Protein AF-A0A7C0UV50-F1 (afdb_monomer_lite)

Structure (mmCIF, N/CA/C/O backbone):
data_AF-A0A7C0UV50-F1
#
_entry.id   AF-A0A7C0UV50-F1
#
loop_
_atom_site.group_PDB
_atom_site.id
_atom_site.type_symbol
_atom_site.label_atom_id
_atom_site.label_alt_id
_atom_site.label_comp_id
_atom_site.label_asym_id
_atom_site.label_entity_id
_atom_site.label_seq_id
_atom_site.pdbx_PDB_ins_code
_atom_site.Cartn_x
_atom_site.Cartn_y
_atom_site.Cartn_z
_atom_site.occupancy
_atom_site.B_iso_or_equiv
_atom_site.auth_seq_id
_atom_site.auth_comp_id
_atom_site.auth_asym_id
_atom_site.auth_atom_id
_atom_site.pdbx_PDB_model_num
ATOM 1 N N . MET A 1 1 ? 16.094 19.650 -46.646 1.00 34.69 1 MET A N 1
ATOM 2 C CA . MET A 1 1 ? 15.590 20.304 -45.414 1.00 34.69 1 MET A CA 1
ATOM 3 C C . MET A 1 1 ? 14.320 19.599 -44.952 1.00 34.69 1 MET A C 1
ATOM 5 O O . MET A 1 1 ? 13.365 19.629 -45.711 1.00 34.69 1 MET A O 1
ATOM 9 N N . ARG A 1 2 ? 14.328 18.927 -43.789 1.00 29.02 2 ARG A N 1
ATOM 10 C CA . ARG A 1 2 ? 13.163 18.551 -42.938 1.00 29.02 2 ARG A CA 1
ATOM 11 C C . ARG A 1 2 ? 13.652 17.569 -41.857 1.00 29.02 2 ARG A C 1
ATOM 13 O O . ARG A 1 2 ? 13.464 16.363 -41.950 1.00 29.02 2 ARG A O 1
ATOM 20 N N . GLY A 1 3 ? 14.347 18.104 -40.853 1.00 29.88 3 GLY A N 1
ATOM 21 C CA . GLY A 1 3 ? 14.938 17.355 -39.735 1.00 29.88 3 GLY A CA 1
ATOM 22 C C . GLY A 1 3 ? 14.483 17.856 -38.361 1.00 29.88 3 GLY A C 1
ATOM 23 O O . GLY A 1 3 ? 15.292 17.883 -37.451 1.00 29.88 3 GLY A O 1
ATOM 24 N N . GLY A 1 4 ? 13.227 18.304 -38.215 1.00 28.11 4 GLY A N 1
ATOM 25 C CA . GLY A 1 4 ? 12.761 18.997 -36.996 1.00 28.11 4 GLY A CA 1
ATOM 26 C C . GLY A 1 4 ? 11.624 18.333 -36.204 1.00 28.11 4 GLY A C 1
ATOM 27 O O . GLY A 1 4 ? 11.231 18.857 -35.171 1.00 28.11 4 GLY A O 1
ATOM 28 N N . GLY A 1 5 ? 11.061 17.206 -36.661 1.00 28.05 5 GLY A N 1
ATOM 29 C CA . GLY A 1 5 ? 9.829 16.644 -36.070 1.00 28.05 5 GLY A CA 1
ATOM 30 C C . GLY A 1 5 ? 10.016 15.605 -34.953 1.00 28.05 5 GLY A C 1
ATOM 31 O O . GLY A 1 5 ? 9.128 15.439 -34.124 1.00 28.05 5 GLY A O 1
ATOM 32 N N . ARG A 1 6 ? 11.157 14.900 -34.911 1.00 37.84 6 ARG A N 1
ATOM 33 C CA . ARG A 1 6 ? 11.390 13.789 -33.961 1.00 37.84 6 ARG A CA 1
ATOM 34 C C . ARG A 1 6 ? 11.901 14.247 -32.588 1.00 37.84 6 ARG A C 1
ATOM 36 O O . ARG A 1 6 ? 11.515 13.652 -31.588 1.00 37.84 6 ARG A O 1
ATOM 43 N N . ASP A 1 7 ? 12.639 15.355 -32.524 1.00 36.25 7 ASP A N 1
ATOM 44 C CA . ASP A 1 7 ? 13.071 15.965 -31.252 1.00 36.25 7 ASP A CA 1
ATOM 45 C C . ASP A 1 7 ? 11.909 16.576 -30.454 1.00 36.25 7 ASP A C 1
ATOM 47 O O . ASP A 1 7 ? 11.942 16.610 -29.224 1.00 36.25 7 ASP A O 1
ATOM 51 N N . ALA A 1 8 ? 10.840 17.007 -31.130 1.00 32.69 8 ALA A N 1
ATOM 52 C CA . ALA A 1 8 ? 9.656 17.565 -30.478 1.00 32.69 8 ALA A CA 1
ATOM 53 C C . ALA A 1 8 ? 8.815 16.502 -29.743 1.00 32.69 8 ALA A C 1
ATOM 55 O O . ALA A 1 8 ? 8.153 16.826 -28.760 1.00 32.69 8 ALA A O 1
ATOM 56 N N . LEU A 1 9 ? 8.846 15.237 -30.182 1.00 35.09 9 LEU A N 1
ATOM 57 C CA . LEU A 1 9 ? 8.123 14.140 -29.526 1.00 35.09 9 LEU A CA 1
ATOM 58 C C . LEU A 1 9 ? 8.870 13.643 -28.277 1.00 35.09 9 LEU A C 1
ATOM 60 O O . LEU A 1 9 ? 8.241 13.417 -27.248 1.00 35.09 9 LEU A O 1
ATOM 64 N N . VAL A 1 10 ? 10.206 13.571 -28.352 1.00 37.94 10 VAL A N 1
ATOM 65 C CA . VAL A 1 10 ? 11.098 13.250 -27.221 1.00 37.94 10 VAL A CA 1
ATOM 66 C C . VAL A 1 10 ? 11.036 14.337 -26.143 1.00 37.94 10 VAL A C 1
ATOM 68 O O . VAL A 1 10 ? 11.010 14.021 -24.957 1.00 37.94 10 VAL A O 1
ATOM 71 N N . ARG A 1 11 ? 10.934 15.619 -26.531 1.00 32.06 11 ARG A N 1
ATOM 72 C CA . ARG A 1 11 ? 10.688 16.720 -25.585 1.00 32.06 11 ARG A CA 1
ATOM 73 C C . ARG A 1 11 ? 9.300 16.661 -24.951 1.00 32.06 11 ARG A C 1
ATOM 75 O O . ARG A 1 11 ? 9.213 16.855 -23.752 1.00 32.06 11 ARG A O 1
ATOM 82 N N . ARG A 1 12 ? 8.236 16.321 -25.689 1.00 34.28 12 ARG A N 1
ATOM 83 C CA . ARG A 1 12 ? 6.859 16.279 -25.147 1.00 34.28 12 ARG A CA 1
ATOM 84 C C . ARG A 1 12 ? 6.603 15.140 -24.160 1.00 34.28 12 ARG A C 1
ATOM 86 O O . ARG A 1 12 ? 5.811 15.315 -23.238 1.00 34.28 12 ARG A O 1
ATOM 93 N N . THR A 1 13 ? 7.239 13.982 -24.334 1.00 38.28 13 THR A N 1
ATOM 94 C CA . THR A 1 13 ? 7.143 12.874 -23.368 1.00 38.28 13 THR A CA 1
ATOM 95 C C . THR A 1 13 ? 7.995 13.127 -22.129 1.00 38.28 13 THR A C 1
ATOM 97 O O . THR A 1 13 ? 7.570 12.753 -21.040 1.00 38.28 13 THR A O 1
ATOM 100 N N . TRP A 1 14 ? 9.129 13.827 -22.254 1.00 36.88 14 TRP A N 1
ATOM 101 C CA . TRP A 1 14 ? 9.890 14.326 -21.105 1.00 36.88 14 TRP A CA 1
ATOM 102 C C . TRP A 1 14 ? 9.177 15.493 -20.409 1.00 36.88 14 TRP A C 1
ATOM 104 O O . TRP A 1 14 ? 8.964 15.410 -19.223 1.00 36.88 14 TRP A O 1
ATOM 114 N N . GLU A 1 15 ? 8.670 16.519 -21.084 1.00 35.69 15 GLU A N 1
ATOM 115 C CA . GLU A 1 15 ? 7.958 17.646 -20.446 1.00 35.69 15 GLU A CA 1
ATOM 116 C C . GLU A 1 15 ? 6.643 17.226 -19.756 1.00 35.69 15 GLU A C 1
ATOM 118 O O . GLU A 1 15 ? 6.221 17.878 -18.806 1.00 35.69 15 GLU A O 1
ATOM 123 N N . ARG A 1 16 ? 6.019 16.107 -20.167 1.00 39.59 16 ARG A N 1
ATOM 124 C CA . ARG A 1 16 ? 4.874 15.498 -19.457 1.00 39.59 16 ARG A CA 1
ATOM 125 C C . ARG A 1 16 ? 5.250 14.470 -18.378 1.00 39.59 16 ARG A C 1
ATOM 127 O O . ARG A 1 16 ? 4.421 14.206 -17.517 1.00 39.59 16 ARG A O 1
ATOM 134 N N . ARG A 1 17 ? 6.450 13.869 -18.409 1.00 41.25 17 ARG A N 1
ATOM 135 C CA . ARG A 1 17 ? 6.915 12.854 -17.422 1.00 41.25 17 ARG A CA 1
ATOM 136 C C . ARG A 1 17 ? 8.089 13.314 -16.543 1.00 41.25 17 ARG A C 1
ATOM 138 O O . ARG A 1 17 ? 8.521 12.592 -15.654 1.00 41.25 17 ARG A O 1
ATOM 145 N N . ALA A 1 18 ? 8.616 14.493 -16.814 1.00 35.75 18 ALA A N 1
ATOM 146 C CA . ALA A 1 18 ? 9.778 15.135 -16.234 1.00 35.75 18 ALA A CA 1
ATOM 147 C C . ALA A 1 18 ? 9.621 16.656 -16.422 1.00 35.75 18 ALA A C 1
ATOM 149 O O . ALA A 1 18 ? 10.265 17.292 -17.259 1.00 35.75 18 ALA A O 1
ATOM 150 N N . ALA A 1 19 ? 8.753 17.250 -15.601 1.00 25.91 19 ALA A N 1
ATOM 151 C CA . ALA A 1 19 ? 8.949 18.637 -15.198 1.00 25.91 19 ALA A CA 1
ATOM 152 C C . ALA A 1 19 ? 10.396 18.796 -14.653 1.00 25.91 19 ALA A C 1
ATOM 154 O O . ALA A 1 19 ? 10.973 17.838 -14.127 1.00 25.91 19 ALA A O 1
ATOM 155 N N . PRO A 1 20 ? 11.041 19.952 -14.863 1.00 32.22 20 PRO A N 1
ATOM 156 C CA . PRO A 1 20 ? 12.487 20.048 -15.028 1.00 32.22 20 PRO A CA 1
ATOM 157 C C . PRO A 1 20 ? 13.289 19.711 -13.762 1.00 32.22 20 PRO A C 1
ATOM 159 O O . PRO A 1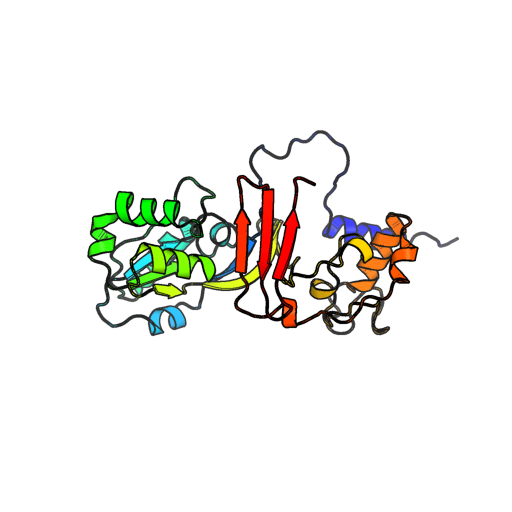 20 ? 13.218 20.410 -12.761 1.00 32.22 20 PRO A O 1
ATOM 162 N N . LEU A 1 21 ? 14.214 18.751 -13.883 1.00 33.94 21 LEU A N 1
ATOM 163 C CA . LEU A 1 21 ? 15.503 18.775 -13.173 1.00 33.94 21 LEU A CA 1
ATOM 164 C C . LEU A 1 21 ? 16.481 19.734 -13.892 1.00 33.94 21 LEU A C 1
ATOM 166 O O . LEU A 1 21 ? 17.625 19.377 -14.172 1.00 33.94 21 LEU A O 1
ATOM 170 N N . ARG A 1 22 ? 16.029 20.943 -14.261 1.00 26.75 22 ARG A N 1
ATOM 171 C CA . ARG A 1 22 ? 16.904 22.015 -14.758 1.00 26.75 22 ARG A CA 1
ATOM 172 C C . ARG A 1 22 ? 17.080 23.046 -13.659 1.00 26.75 22 ARG A C 1
ATOM 174 O O . ARG A 1 22 ? 16.136 23.718 -13.278 1.00 26.75 22 ARG A O 1
ATOM 181 N N . THR A 1 23 ? 18.311 23.090 -13.169 1.00 30.64 23 THR A N 1
ATOM 182 C CA . THR A 1 23 ? 19.080 24.273 -12.765 1.00 30.64 23 THR A CA 1
ATOM 183 C C . THR A 1 23 ? 18.364 25.620 -12.916 1.00 30.64 23 THR A C 1
ATOM 185 O O . THR A 1 23 ? 18.644 26.378 -13.836 1.00 30.64 23 THR A O 1
ATOM 188 N N . GLU A 1 24 ? 17.492 25.927 -11.971 1.00 26.09 24 GLU A N 1
ATOM 189 C CA . GLU A 1 24 ? 17.227 27.267 -11.467 1.00 26.09 24 GLU A CA 1
ATOM 190 C C . GLU A 1 24 ? 16.908 27.067 -9.990 1.00 26.09 24 GLU A C 1
ATOM 192 O O . GLU A 1 24 ? 16.185 26.151 -9.599 1.00 26.09 24 GLU A O 1
ATOM 197 N N . THR A 1 25 ? 17.557 27.852 -9.146 1.00 31.47 25 THR A N 1
ATOM 198 C CA . THR A 1 25 ? 17.415 27.850 -7.694 1.00 31.47 25 THR A CA 1
ATOM 199 C C . THR A 1 25 ? 16.000 28.267 -7.289 1.00 31.47 25 THR A C 1
ATOM 201 O O . THR A 1 25 ? 15.783 29.378 -6.822 1.00 31.47 25 THR A O 1
ATOM 204 N N . ALA A 1 26 ? 15.032 27.369 -7.436 1.00 29.67 26 ALA A N 1
ATOM 205 C CA . ALA A 1 26 ? 13.758 27.414 -6.743 1.00 29.67 26 ALA A CA 1
ATOM 206 C C . ALA A 1 26 ? 13.763 26.242 -5.762 1.00 29.67 26 ALA A C 1
ATOM 208 O O . ALA A 1 26 ? 13.606 25.082 -6.142 1.00 29.67 26 ALA A O 1
ATOM 209 N N . ARG A 1 27 ? 14.031 26.539 -4.485 1.00 25.03 27 ARG A N 1
ATOM 210 C CA . ARG A 1 27 ? 13.825 25.578 -3.400 1.00 25.03 27 ARG A CA 1
ATOM 211 C C . ARG A 1 27 ? 12.387 25.073 -3.518 1.00 25.03 27 ARG A C 1
ATOM 213 O O . ARG A 1 27 ? 11.463 25.864 -3.349 1.00 25.03 27 ARG A O 1
ATOM 220 N N . ALA A 1 28 ? 12.204 23.776 -3.772 1.00 29.97 28 ALA A N 1
ATOM 221 C CA . ALA A 1 28 ? 10.962 23.118 -3.387 1.00 29.97 28 ALA A CA 1
ATOM 222 C C . ALA A 1 28 ? 10.679 23.512 -1.924 1.00 29.97 28 ALA A C 1
ATOM 224 O O . ALA A 1 28 ? 11.639 23.541 -1.136 1.00 29.97 28 ALA A O 1
ATOM 225 N N . PRO A 1 29 ? 9.437 23.877 -1.554 1.00 29.39 29 PRO A N 1
ATOM 226 C CA . PRO A 1 29 ? 9.125 24.189 -0.168 1.00 29.39 29 PRO A CA 1
ATOM 227 C C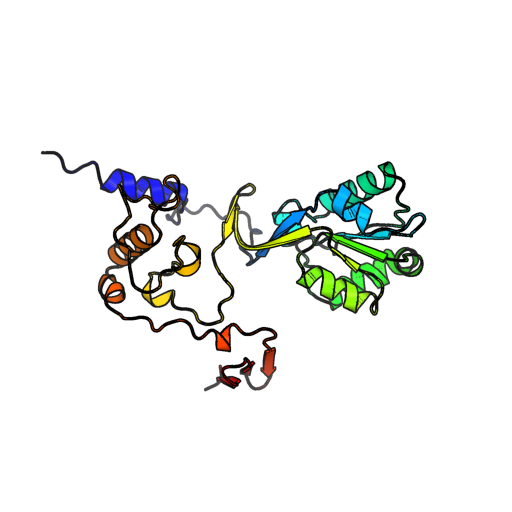 . PRO A 1 29 ? 9.639 23.034 0.693 1.00 29.39 29 PRO A C 1
ATOM 229 O O . PRO A 1 29 ? 9.394 21.862 0.403 1.00 29.39 29 PRO A O 1
ATOM 232 N N . GLN A 1 30 ? 10.467 23.365 1.683 1.00 29.78 30 GLN A N 1
ATOM 233 C CA . GLN A 1 30 ? 11.092 22.392 2.572 1.00 29.78 30 GLN A CA 1
ATOM 234 C C . GLN A 1 30 ? 9.993 21.564 3.255 1.00 29.78 30 GLN A C 1
ATOM 236 O O . GLN A 1 30 ? 9.395 22.014 4.224 1.00 29.78 30 GLN A O 1
ATOM 241 N N . GLY A 1 31 ? 9.696 20.371 2.724 1.00 34.66 31 GLY A N 1
ATOM 242 C CA . GLY A 1 31 ? 8.637 19.513 3.260 1.00 34.66 31 GLY A CA 1
ATOM 243 C C . GLY A 1 31 ? 8.235 18.304 2.409 1.00 34.66 31 GLY A C 1
ATOM 244 O O . GLY A 1 31 ? 7.883 17.268 2.974 1.00 34.66 31 GLY A O 1
ATOM 245 N N . GLU A 1 32 ? 8.328 18.358 1.077 1.00 39.50 32 GLU A N 1
ATOM 246 C CA . GLU A 1 32 ? 7.827 17.266 0.225 1.00 39.50 32 GLU A CA 1
ATOM 247 C C . GLU A 1 32 ? 8.808 16.094 0.101 1.00 39.50 32 GLU A C 1
ATOM 249 O O . GLU A 1 32 ? 9.599 15.954 -0.833 1.00 39.50 32 GLU A O 1
ATOM 254 N N . ARG A 1 33 ? 8.742 15.186 1.078 1.00 41.47 33 ARG A N 1
ATOM 255 C CA . ARG A 1 33 ? 9.368 13.867 0.966 1.00 41.47 33 ARG A CA 1
ATOM 256 C C . ARG A 1 33 ? 8.594 13.018 -0.045 1.00 41.47 33 ARG A C 1
ATOM 258 O O . ARG A 1 33 ? 7.542 12.456 0.277 1.00 41.47 33 ARG A O 1
ATOM 265 N N . ARG A 1 34 ? 9.172 12.873 -1.243 1.00 44.25 34 ARG A N 1
ATOM 266 C CA . ARG A 1 34 ? 8.876 11.800 -2.208 1.00 44.25 34 ARG A CA 1
ATOM 267 C C . ARG A 1 34 ? 9.074 10.456 -1.500 1.00 44.25 34 ARG A C 1
ATOM 269 O O . ARG A 1 34 ? 10.195 10.002 -1.290 1.00 44.25 34 ARG A O 1
ATOM 276 N N . CYS A 1 35 ? 7.984 9.879 -1.005 1.00 43.75 35 CYS A N 1
ATOM 277 C CA . CYS A 1 35 ? 7.995 8.663 -0.198 1.00 43.75 35 CYS A CA 1
ATOM 278 C C . CYS A 1 35 ? 7.360 7.541 -1.013 1.00 43.75 35 CYS A C 1
ATOM 280 O O . CYS A 1 35 ? 6.299 7.740 -1.604 1.00 43.75 35 CYS A O 1
ATOM 282 N N . ARG A 1 36 ? 8.007 6.371 -1.037 1.00 56.50 36 ARG A N 1
ATOM 283 C CA . ARG A 1 36 ? 7.440 5.159 -1.638 1.00 56.50 36 ARG A CA 1
ATOM 284 C C . ARG A 1 36 ? 6.111 4.869 -0.948 1.00 56.50 36 ARG A C 1
ATOM 286 O O . ARG A 1 36 ? 6.080 4.756 0.276 1.00 56.50 36 ARG A O 1
ATOM 293 N N . MET A 1 37 ? 5.038 4.767 -1.721 1.00 79.94 37 MET A N 1
ATOM 294 C CA . MET A 1 37 ? 3.689 4.639 -1.181 1.00 79.94 37 MET A CA 1
ATOM 295 C C . MET A 1 37 ? 2.959 3.434 -1.764 1.00 79.94 37 MET A C 1
ATOM 297 O O . MET A 1 37 ? 3.156 3.064 -2.921 1.00 79.94 37 MET A O 1
ATOM 301 N N . HIS A 1 38 ? 2.089 2.839 -0.955 1.00 89.31 38 HIS A N 1
ATOM 302 C CA . HIS A 1 38 ? 1.034 1.971 -1.455 1.00 89.31 38 HIS A CA 1
ATOM 303 C C . HIS A 1 38 ? -0.146 2.861 -1.839 1.00 89.31 38 HIS A C 1
ATOM 305 O O . HIS A 1 38 ? -0.705 3.532 -0.971 1.00 89.31 38 HIS A O 1
ATOM 311 N N . ALA A 1 39 ? -0.480 2.895 -3.127 1.00 92.62 39 ALA A N 1
ATOM 312 C CA . ALA A 1 39 ? -1.659 3.582 -3.621 1.00 92.62 39 ALA A CA 1
ATOM 313 C C . ALA A 1 39 ? -2.913 2.838 -3.157 1.00 92.62 39 ALA A C 1
ATOM 315 O O . ALA A 1 39 ? -2.977 1.608 -3.249 1.00 92.62 39 ALA A O 1
ATOM 316 N N . THR A 1 40 ? -3.895 3.577 -2.656 1.00 95.25 40 THR A N 1
ATOM 317 C CA . THR A 1 40 ? -5.135 3.024 -2.117 1.00 95.25 40 THR A CA 1
ATOM 318 C C . THR A 1 40 ? -6.348 3.761 -2.656 1.00 95.25 40 THR A C 1
ATOM 320 O O . THR A 1 40 ? -6.296 4.963 -2.896 1.00 95.25 40 THR A O 1
ATOM 323 N N . ILE A 1 41 ? -7.453 3.041 -2.809 1.00 96.44 41 ILE A N 1
ATOM 324 C CA . ILE A 1 41 ? -8.767 3.604 -3.132 1.00 96.44 41 ILE A CA 1
ATOM 325 C C . ILE A 1 41 ? -9.768 3.135 -2.082 1.00 96.44 41 ILE A C 1
ATOM 327 O O . ILE A 1 41 ? -9.655 2.009 -1.597 1.00 96.44 41 ILE A O 1
ATOM 331 N N . GLN A 1 42 ? -10.719 3.988 -1.700 1.00 97.31 42 GLN A N 1
ATOM 332 C CA . GLN A 1 42 ? -11.780 3.563 -0.788 1.00 97.31 42 GLN A CA 1
ATOM 333 C C . GLN A 1 42 ? -12.647 2.496 -1.445 1.00 97.31 42 GLN A C 1
ATOM 335 O O . GLN A 1 42 ? -13.005 2.613 -2.619 1.00 97.31 42 GLN A O 1
ATOM 340 N N . LYS A 1 43 ? -13.021 1.492 -0.655 1.00 98.06 43 LYS A N 1
ATOM 341 C CA . LYS A 1 43 ? -14.034 0.525 -1.059 1.00 98.06 43 LYS A CA 1
ATOM 342 C C . LYS A 1 43 ? -15.392 1.213 -1.229 1.00 98.06 43 LYS A C 1
ATOM 344 O O . LYS A 1 43 ? -15.664 2.205 -0.537 1.00 98.06 43 LYS A O 1
ATOM 349 N N . PRO A 1 44 ? -16.263 0.698 -2.113 1.00 97.69 44 PRO A N 1
ATOM 350 C CA . PRO A 1 44 ? -17.662 1.101 -2.146 1.00 97.69 44 PRO A CA 1
ATOM 351 C C . PRO A 1 44 ? -18.284 0.996 -0.752 1.00 97.69 44 PRO A C 1
ATOM 353 O O . PRO A 1 44 ? -17.999 0.062 0.001 1.00 97.69 44 PRO A O 1
ATOM 356 N N . ILE A 1 45 ? -19.138 1.955 -0.391 1.00 96.31 45 ILE A N 1
ATOM 357 C CA . ILE A 1 45 ? -19.708 1.990 0.962 1.00 96.31 45 ILE A CA 1
ATOM 358 C C . ILE A 1 45 ? -20.601 0.777 1.214 1.00 96.31 45 ILE A C 1
ATOM 360 O O . ILE A 1 45 ? -20.639 0.264 2.322 1.00 96.31 45 ILE A O 1
ATOM 364 N N . GLU A 1 46 ? -21.268 0.277 0.180 1.00 97.38 46 GLU A N 1
ATOM 365 C CA . GLU A 1 46 ? -22.097 -0.923 0.216 1.00 97.38 46 GLU A CA 1
ATOM 366 C C . GLU A 1 46 ? -21.270 -2.168 0.564 1.00 97.38 46 GLU A C 1
ATOM 368 O O . GLU A 1 46 ? -21.721 -3.008 1.340 1.00 97.38 46 GLU A O 1
ATOM 373 N N . GLU A 1 47 ? -20.039 -2.258 0.050 1.00 97.88 47 GLU A N 1
ATOM 374 C CA . GLU A 1 47 ? -19.113 -3.339 0.393 1.00 97.88 47 GLU A CA 1
ATOM 375 C C . GLU A 1 47 ? -18.676 -3.230 1.858 1.00 97.88 47 GLU A C 1
ATOM 377 O O . GLU A 1 47 ? -18.738 -4.217 2.587 1.00 97.88 47 GLU A O 1
ATOM 382 N N . ILE A 1 48 ? -18.329 -2.024 2.325 1.00 97.50 48 ILE A N 1
ATOM 383 C CA . ILE A 1 48 ? -17.970 -1.782 3.732 1.00 97.50 48 ILE A CA 1
ATOM 384 C C . ILE A 1 48 ? -19.128 -2.159 4.666 1.00 97.50 48 ILE A C 1
ATOM 386 O O . ILE A 1 48 ? -18.917 -2.847 5.662 1.00 97.50 48 ILE A O 1
ATOM 390 N N . LEU A 1 49 ? -20.354 -1.747 4.336 1.00 97.12 49 LEU A N 1
ATOM 391 C CA . LEU A 1 49 ? -21.551 -2.049 5.124 1.00 97.12 49 LEU A CA 1
ATOM 392 C C . LEU A 1 49 ? -21.830 -3.554 5.200 1.00 97.12 49 LEU A C 1
ATOM 394 O O . LEU A 1 49 ? -22.343 -4.013 6.214 1.00 97.12 49 LEU A O 1
ATOM 398 N N . SER A 1 50 ? -21.463 -4.328 4.174 1.00 97.25 50 SER A N 1
ATOM 399 C CA . SER A 1 50 ? -21.647 -5.785 4.177 1.00 97.25 50 SER A CA 1
ATOM 400 C C . SER A 1 50 ? -20.800 -6.513 5.228 1.00 97.25 50 SER A C 1
ATOM 402 O O . SER A 1 50 ? -21.120 -7.642 5.596 1.00 97.25 50 SER A O 1
ATOM 404 N N . TYR A 1 51 ? -19.733 -5.878 5.725 1.00 95.94 51 TYR A N 1
ATOM 405 C CA . TYR A 1 51 ? -18.871 -6.452 6.756 1.00 95.94 51 TYR A CA 1
ATOM 406 C C . TYR A 1 51 ? -19.411 -6.254 8.174 1.00 95.94 51 TYR A C 1
ATOM 408 O O . TYR A 1 51 ? -19.031 -7.002 9.073 1.00 95.94 51 TYR A O 1
ATOM 416 N N . LEU A 1 52 ? -20.255 -5.237 8.361 1.00 96.38 52 LEU A N 1
ATOM 417 C CA . LEU A 1 52 ? -20.677 -4.745 9.666 1.00 96.38 52 LEU A CA 1
ATOM 418 C C . LEU A 1 52 ? -22.004 -5.378 10.072 1.00 96.38 52 LEU A C 1
ATOM 420 O O . LEU A 1 52 ? -22.974 -5.400 9.311 1.00 96.38 52 LEU A O 1
ATOM 424 N N . LYS A 1 53 ? -22.068 -5.874 11.302 1.00 93.94 53 LYS A N 1
ATOM 425 C CA . LYS A 1 53 ? -23.283 -6.443 11.876 1.00 93.94 53 LYS A CA 1
ATOM 426 C C . LYS A 1 53 ? -24.197 -5.330 12.400 1.00 93.94 53 LYS A C 1
ATOM 428 O O . LYS A 1 53 ? -23.723 -4.296 12.876 1.00 93.94 53 LYS A O 1
ATOM 433 N N . PRO A 1 54 ? -25.525 -5.533 12.378 1.00 92.12 54 PRO A N 1
ATOM 434 C CA . PRO A 1 54 ? -26.452 -4.599 13.004 1.00 92.12 54 PRO A CA 1
ATOM 435 C C . PRO A 1 54 ? -26.116 -4.372 14.487 1.00 92.12 54 PRO A C 1
ATOM 437 O O . PRO A 1 54 ? -25.979 -5.330 15.243 1.00 92.12 54 PRO A O 1
ATOM 440 N N . GLY A 1 55 ? -26.006 -3.105 14.896 1.00 90.56 55 GLY A N 1
ATOM 441 C CA . GLY A 1 55 ? -25.716 -2.708 16.281 1.00 90.56 55 GLY A CA 1
ATOM 442 C C . GLY A 1 55 ? -24.239 -2.749 16.690 1.00 90.56 55 GLY A C 1
ATOM 443 O O . GLY A 1 55 ? -23.925 -2.322 17.798 1.00 90.56 55 GLY A O 1
ATOM 444 N N . GLU A 1 56 ? -23.346 -3.205 15.808 1.0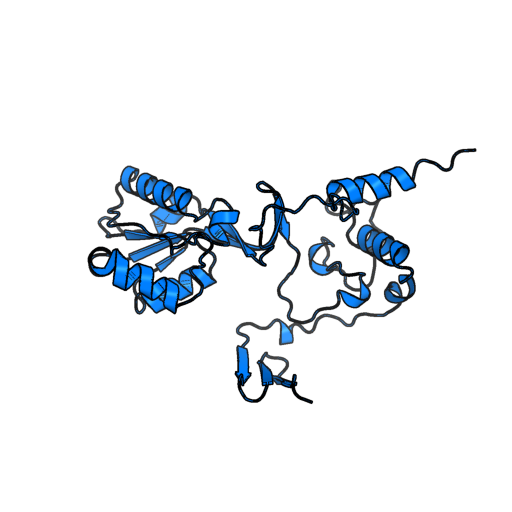0 95.62 56 GLU A N 1
ATOM 445 C CA . GLU A 1 56 ? -21.905 -3.284 16.060 1.00 95.62 56 GLU A CA 1
ATOM 446 C C . GLU A 1 56 ? -21.284 -1.898 16.274 1.00 95.62 56 GLU A C 1
ATOM 448 O O . GLU A 1 56 ? -21.507 -0.974 15.483 1.00 95.62 56 GLU A O 1
ATOM 453 N N . LYS A 1 57 ? -20.498 -1.755 17.347 1.00 98.00 57 LYS A N 1
ATOM 454 C CA . LYS A 1 57 ? -19.726 -0.550 17.660 1.00 98.00 57 LYS A CA 1
ATOM 455 C C . LYS A 1 57 ? -18.443 -0.521 16.838 1.00 98.00 57 LYS A C 1
ATOM 457 O O . LYS A 1 57 ? -17.499 -1.258 17.117 1.00 98.00 57 LYS A O 1
ATOM 462 N N . VAL A 1 58 ? -18.390 0.368 15.854 1.00 98.31 58 VAL A N 1
ATOM 463 C CA . VAL A 1 58 ? -17.271 0.471 14.911 1.00 98.31 58 VAL A CA 1
ATOM 464 C C . VAL A 1 58 ? -16.406 1.681 15.237 1.00 98.31 58 VAL A C 1
ATOM 466 O O . VAL A 1 58 ? -16.908 2.796 15.378 1.00 98.31 58 VAL A O 1
ATOM 469 N N . PHE A 1 59 ? -15.092 1.492 15.292 1.00 98.50 59 PHE A N 1
ATOM 470 C CA . PHE A 1 59 ? -14.126 2.586 15.366 1.00 98.50 59 PHE A CA 1
ATOM 471 C C . PHE A 1 59 ? -13.393 2.738 14.027 1.00 98.50 59 PHE A C 1
ATOM 473 O O . PHE A 1 59 ? -12.925 1.758 13.451 1.00 98.50 59 PHE A O 1
ATOM 480 N N . VAL A 1 60 ? -13.282 3.958 13.498 1.00 98.50 60 VAL A N 1
ATOM 481 C CA . VAL A 1 60 ? -12.665 4.192 12.178 1.00 98.50 60 VAL A CA 1
ATOM 482 C C . VAL A 1 60 ? -11.215 4.656 12.330 1.00 98.50 60 VAL A C 1
ATOM 484 O O . VAL A 1 60 ? -10.939 5.662 12.972 1.00 98.50 60 VAL A O 1
ATOM 487 N N . VAL A 1 61 ? -10.273 3.958 11.702 1.00 98.38 61 VAL A N 1
ATOM 488 C CA . VAL A 1 61 ? -8.838 4.270 11.780 1.00 98.38 61 VAL A CA 1
ATOM 489 C C . VAL A 1 61 ? -8.306 4.617 10.391 1.00 98.38 61 VAL A C 1
ATOM 491 O O . VAL A 1 61 ? -8.393 3.803 9.474 1.00 98.38 61 VAL A O 1
ATOM 494 N N . GLY A 1 62 ? -7.723 5.801 10.218 1.00 97.56 62 GLY A N 1
ATOM 495 C CA . GLY A 1 62 ? -7.095 6.225 8.960 1.00 97.56 62 GLY A CA 1
ATOM 496 C C . GLY A 1 62 ? -5.568 6.266 9.004 1.00 97.56 62 GLY A C 1
ATOM 497 O O . GLY A 1 62 ? -4.952 6.218 10.066 1.00 97.56 62 GLY A O 1
ATOM 498 N N . CYS A 1 63 ? -4.937 6.356 7.832 1.00 96.00 63 CYS A N 1
ATOM 499 C CA . CYS A 1 63 ? -3.487 6.446 7.660 1.00 96.00 63 CYS A CA 1
ATOM 500 C C . CYS A 1 63 ? -3.068 7.797 7.076 1.00 96.00 63 CYS A C 1
ATOM 502 O O . CYS A 1 63 ? -3.217 8.048 5.875 1.00 96.00 63 CYS A O 1
ATOM 504 N N . ASP A 1 64 ? -2.414 8.612 7.902 1.00 93.75 64 ASP A N 1
ATOM 505 C CA . ASP A 1 64 ? -2.032 9.982 7.558 1.00 93.75 64 ASP A CA 1
ATOM 506 C C . ASP A 1 64 ? -0.723 10.103 6.749 1.00 93.75 64 ASP A C 1
ATOM 508 O O . ASP A 1 64 ? -0.048 11.125 6.767 1.00 93.75 64 ASP A O 1
ATOM 512 N N . ASN A 1 65 ? -0.340 9.057 6.009 1.00 91.94 65 ASN A N 1
ATOM 513 C CA . ASN A 1 65 ? 0.787 9.103 5.069 1.00 91.94 65 ASN A CA 1
ATOM 514 C C . ASN A 1 65 ? 0.362 8.660 3.663 1.00 91.94 65 ASN A C 1
ATOM 516 O O . ASN A 1 65 ? -0.084 9.472 2.858 1.00 91.94 65 ASN A O 1
ATOM 520 N N . CYS A 1 66 ? 0.479 7.368 3.345 1.00 91.06 66 CYS A N 1
ATOM 521 C CA . CYS A 1 66 ? 0.215 6.874 1.991 1.00 91.06 66 CYS A CA 1
ATOM 522 C C . CYS A 1 66 ? -1.263 7.015 1.598 1.00 91.06 66 CYS A C 1
ATOM 524 O O . CYS A 1 66 ? -1.554 7.448 0.486 1.00 91.06 66 CYS A O 1
ATOM 526 N N . ALA A 1 67 ? -2.190 6.687 2.507 1.00 93.38 67 ALA A N 1
ATOM 527 C CA . ALA A 1 67 ? -3.622 6.744 2.212 1.00 93.38 67 ALA A CA 1
ATOM 528 C C . ALA A 1 67 ? -4.147 8.186 2.144 1.00 93.38 67 ALA A C 1
ATOM 530 O O . ALA A 1 67 ? -5.012 8.468 1.310 1.00 93.38 67 ALA A O 1
ATOM 531 N N . ALA A 1 68 ? -3.593 9.096 2.956 1.00 93.44 68 ALA A N 1
ATOM 532 C CA . ALA A 1 68 ? -3.838 10.537 2.872 1.00 93.44 68 ALA A CA 1
ATOM 533 C C . ALA A 1 68 ? -3.436 11.114 1.509 1.00 93.44 68 ALA A C 1
ATOM 535 O O . ALA A 1 68 ? -4.234 11.795 0.876 1.00 93.44 68 ALA A O 1
ATOM 536 N N . LYS A 1 69 ? -2.253 10.753 0.993 1.00 91.12 69 LYS A N 1
ATOM 537 C CA . LYS A 1 69 ? -1.800 11.169 -0.350 1.00 91.12 69 LYS A CA 1
ATOM 538 C C . LYS A 1 69 ? -2.674 10.640 -1.488 1.00 91.12 69 LYS A C 1
ATOM 540 O O . LYS A 1 69 ? -2.675 11.213 -2.567 1.00 91.12 69 LYS A O 1
ATOM 545 N N . CYS A 1 70 ? -3.394 9.542 -1.262 1.00 91.56 70 CYS A N 1
ATOM 546 C CA . CYS A 1 70 ? -4.369 9.021 -2.222 1.00 91.56 70 CYS A CA 1
ATOM 547 C C . CYS A 1 70 ? -5.762 9.635 -2.065 1.00 91.56 70 CYS A C 1
ATOM 549 O O . CYS A 1 70 ? -6.672 9.209 -2.770 1.00 91.56 70 CYS A O 1
ATOM 551 N N . HIS A 1 71 ? -5.973 10.529 -1.092 1.00 93.69 71 HIS A N 1
ATOM 552 C CA . HIS A 1 71 ? -7.306 10.978 -0.687 1.00 93.69 71 HIS A CA 1
ATOM 553 C C . HIS A 1 71 ? -8.255 9.809 -0.382 1.00 93.69 71 HIS A C 1
ATOM 555 O O . HIS A 1 71 ? -9.433 9.825 -0.732 1.00 93.69 71 HIS A O 1
ATOM 561 N N . SER A 1 72 ? -7.736 8.777 0.293 1.00 95.25 72 SER A N 1
ATOM 562 C CA . SER A 1 72 ? -8.511 7.574 0.642 1.00 95.25 72 SER A CA 1
ATOM 563 C C . SER A 1 72 ? -8.578 7.267 2.141 1.00 95.25 72 SER A C 1
ATOM 565 O O . SER A 1 72 ? -9.452 6.512 2.557 1.00 95.25 72 SER A O 1
ATOM 567 N N . GLY A 1 73 ? -7.709 7.858 2.966 1.00 94.88 73 GLY A N 1
ATOM 568 C CA . GLY A 1 73 ? -7.666 7.548 4.398 1.00 94.88 73 GLY A CA 1
ATOM 569 C C . GLY A 1 73 ? -6.898 8.537 5.268 1.00 94.88 73 GLY A C 1
ATOM 570 O O . GLY A 1 73 ? -6.480 8.159 6.356 1.00 94.88 73 GLY A O 1
ATOM 571 N N . GLY A 1 74 ? -6.671 9.770 4.805 1.00 95.44 74 GLY A N 1
ATOM 572 C CA . GLY A 1 74 ? -6.142 10.829 5.665 1.00 95.44 74 GLY A CA 1
ATOM 573 C C . GLY A 1 74 ? -7.199 11.332 6.643 1.00 95.44 74 GLY A C 1
ATOM 574 O O . GLY A 1 74 ? -8.338 10.849 6.648 1.00 95.44 74 GLY A O 1
ATOM 575 N N . LYS A 1 75 ? -6.843 12.323 7.469 1.00 96.12 75 LYS A N 1
ATOM 576 C CA . LYS A 1 75 ? -7.787 12.949 8.413 1.00 96.12 75 LYS A CA 1
ATOM 577 C C . LYS A 1 75 ? -9.150 13.296 7.783 1.00 96.12 75 LYS A C 1
ATOM 579 O O . LYS A 1 75 ? -10.157 12.795 8.288 1.00 96.12 75 LYS A O 1
ATOM 584 N N . PRO A 1 76 ? -9.220 14.071 6.681 1.00 96.62 76 PRO A N 1
ATOM 585 C CA . PRO A 1 76 ? -10.510 14.497 6.147 1.00 96.62 76 PRO A CA 1
ATOM 586 C C . PRO A 1 76 ? -11.305 13.334 5.530 1.00 96.62 76 PRO A C 1
ATOM 588 O O . PRO A 1 76 ? -12.532 13.337 5.560 1.00 96.62 76 PRO A O 1
ATOM 591 N N . GLU A 1 77 ? -10.646 12.305 4.994 1.00 97.50 77 GLU A N 1
ATOM 592 C CA . GLU A 1 77 ? -11.328 11.110 4.483 1.00 97.50 77 GLU A CA 1
ATOM 593 C C . GLU A 1 77 ? -11.894 10.228 5.593 1.00 97.50 77 GLU A C 1
ATOM 595 O O . GLU A 1 77 ? -12.959 9.635 5.421 1.00 97.50 77 GLU A O 1
ATOM 600 N N . THR A 1 78 ? -11.172 10.136 6.707 1.00 97.94 78 THR A N 1
ATOM 601 C CA . THR A 1 78 ? -11.536 9.307 7.859 1.00 97.94 78 THR A CA 1
ATOM 602 C C . THR A 1 78 ? -12.747 9.879 8.574 1.00 97.94 78 THR A C 1
ATOM 604 O O . THR A 1 78 ? -13.711 9.155 8.818 1.00 97.94 78 THR A O 1
ATOM 607 N N . GLU A 1 79 ? -12.743 11.190 8.803 1.00 98.06 79 GLU A N 1
ATOM 608 C CA . GLU A 1 79 ? -13.880 11.920 9.358 1.00 98.06 79 GLU A CA 1
ATOM 609 C C . GLU A 1 79 ? -15.127 11.771 8.472 1.00 98.06 79 GLU A C 1
ATOM 611 O O . GLU A 1 79 ? -16.163 11.291 8.933 1.00 98.06 79 GLU A O 1
ATOM 616 N N . ARG A 1 80 ? -15.004 12.036 7.161 1.00 98.12 80 ARG A N 1
ATOM 617 C CA . ARG A 1 80 ? -16.118 11.857 6.211 1.00 98.12 80 ARG A CA 1
ATOM 618 C C . ARG A 1 80 ? -16.631 10.421 6.156 1.00 98.12 80 ARG A C 1
ATOM 620 O O . ARG A 1 80 ? -17.826 10.203 5.967 1.00 98.12 80 ARG A O 1
ATOM 627 N N . MET A 1 81 ? -15.759 9.418 6.264 1.00 98.19 81 MET A N 1
ATOM 628 C CA . MET A 1 81 ? -16.192 8.019 6.298 1.00 98.19 81 MET A CA 1
ATOM 629 C C . MET A 1 81 ? -16.988 7.720 7.570 1.00 98.19 81 MET A C 1
ATOM 631 O O . MET A 1 81 ? -18.055 7.114 7.485 1.00 98.19 81 MET A O 1
ATOM 635 N N . ALA A 1 82 ? -16.516 8.181 8.729 1.00 98.12 82 ALA A N 1
ATOM 636 C CA . ALA A 1 82 ? -17.237 8.036 9.989 1.00 98.12 82 ALA A CA 1
ATOM 637 C C . ALA A 1 82 ? -18.637 8.672 9.911 1.00 98.12 82 ALA A C 1
ATOM 639 O O . ALA A 1 82 ? -19.621 8.044 10.301 1.00 98.12 82 ALA A O 1
ATOM 640 N N . GLU A 1 83 ? -18.757 9.871 9.337 1.00 98.12 83 GLU A N 1
ATOM 641 C CA . GLU A 1 83 ? -20.046 10.535 9.100 1.00 98.12 83 GLU A CA 1
ATOM 642 C C . GLU A 1 83 ? -20.954 9.743 8.152 1.00 98.12 83 GLU A C 1
ATOM 644 O O . GLU A 1 83 ? -22.136 9.546 8.441 1.00 98.12 83 GLU A O 1
ATOM 649 N N . ARG A 1 84 ? -20.410 9.231 7.040 1.00 97.56 84 ARG A N 1
ATOM 650 C CA . ARG A 1 84 ? -21.157 8.409 6.072 1.00 97.56 84 ARG A CA 1
ATOM 651 C C . ARG A 1 84 ? -21.702 7.130 6.702 1.00 97.56 84 ARG A C 1
ATOM 653 O O . ARG A 1 84 ? -22.835 6.756 6.409 1.00 97.56 84 ARG A O 1
ATOM 660 N N . LEU A 1 85 ? -20.927 6.474 7.563 1.00 97.69 85 LEU A N 1
ATOM 661 C CA . LEU A 1 85 ? -21.360 5.281 8.293 1.00 97.69 85 LEU A CA 1
ATOM 662 C C . LEU A 1 85 ? -22.459 5.612 9.307 1.00 97.69 85 LEU A C 1
ATOM 664 O O . LEU A 1 85 ? -23.486 4.933 9.328 1.00 97.69 85 LEU A O 1
ATOM 668 N N . LYS A 1 86 ? -22.302 6.699 10.075 1.00 97.38 86 LYS A N 1
ATOM 669 C CA . LYS A 1 86 ? -23.343 7.186 10.998 1.00 97.38 86 LYS A CA 1
ATOM 670 C C . LYS A 1 86 ? -24.653 7.476 10.263 1.00 97.38 86 LYS A C 1
ATOM 672 O O . LYS A 1 86 ? -25.709 7.022 10.691 1.00 97.38 86 LYS A O 1
ATOM 677 N N . ALA A 1 87 ? -24.589 8.146 9.111 1.00 97.31 87 ALA A N 1
ATOM 678 C CA . ALA A 1 87 ? -25.758 8.431 8.274 1.00 97.31 87 ALA A CA 1
ATOM 679 C C . ALA A 1 87 ? -26.450 7.166 7.727 1.00 97.31 87 ALA A C 1
ATOM 681 O O . ALA A 1 87 ? -27.623 7.209 7.362 1.00 97.31 87 ALA A O 1
ATOM 682 N N . LYS A 1 88 ? -25.740 6.033 7.673 1.00 96.31 88 LYS A N 1
ATOM 683 C CA . LYS A 1 88 ? -26.263 4.720 7.270 1.00 96.31 88 LYS A CA 1
ATOM 684 C C . LYS A 1 88 ? -26.724 3.861 8.455 1.00 96.31 88 LYS A C 1
ATOM 686 O O . LYS A 1 88 ? -27.094 2.711 8.246 1.00 96.31 88 LYS A O 1
ATOM 691 N N . GLY A 1 89 ? -26.734 4.409 9.673 1.00 95.81 89 GLY A N 1
ATOM 692 C CA . GLY A 1 89 ? -27.203 3.723 10.880 1.00 95.81 89 GLY A CA 1
ATOM 693 C C . GLY A 1 89 ? -26.157 2.836 11.560 1.00 95.81 89 GLY A C 1
ATOM 694 O O . GLY A 1 89 ? -26.515 2.044 12.428 1.00 95.81 89 GLY A O 1
ATOM 695 N N . VAL A 1 90 ? -24.878 2.952 11.191 1.00 97.25 90 VAL A N 1
ATOM 696 C CA . VAL A 1 90 ? -23.781 2.255 11.879 1.00 97.25 90 VAL A CA 1
ATOM 697 C C . VAL A 1 90 ? -23.443 2.987 13.176 1.00 97.25 90 VAL A C 1
ATOM 699 O O . VAL A 1 90 ? -23.325 4.216 13.196 1.00 97.25 90 VAL A O 1
ATOM 702 N N . ASN A 1 91 ? -23.237 2.233 14.256 1.00 97.44 91 ASN A N 1
ATOM 703 C CA . ASN A 1 91 ? -22.838 2.780 15.546 1.00 97.44 91 ASN A CA 1
ATOM 704 C C . ASN A 1 91 ? -21.331 3.080 15.560 1.00 97.44 91 ASN A C 1
ATOM 706 O O . ASN A 1 91 ? -20.520 2.255 15.973 1.00 97.44 91 ASN A O 1
ATOM 710 N N . VAL A 1 92 ? -20.943 4.254 15.062 1.00 98.06 92 VAL A N 1
ATOM 711 C CA . VAL A 1 92 ? -19.536 4.674 15.061 1.00 98.06 92 VAL A CA 1
ATOM 712 C C . VAL A 1 92 ? -19.174 5.322 16.396 1.00 98.06 92 VAL A C 1
ATOM 714 O O . VAL A 1 92 ? -19.606 6.446 16.668 1.00 98.06 92 VAL A O 1
ATOM 717 N N . VAL A 1 93 ? -18.343 4.640 17.187 1.00 97.62 93 VAL A N 1
ATOM 718 C CA . VAL A 1 93 ? -17.932 5.078 18.536 1.00 97.62 93 VAL A CA 1
ATOM 719 C C . VAL A 1 93 ? -16.819 6.121 18.525 1.00 97.62 93 VAL A C 1
ATOM 721 O O . VAL A 1 93 ? -16.691 6.895 19.465 1.00 97.62 93 VAL A O 1
ATOM 724 N N . GLY A 1 94 ? -16.046 6.196 17.444 1.00 97.62 94 GLY A N 1
ATOM 725 C CA . GLY A 1 94 ? -14.958 7.156 17.317 1.00 97.62 94 GLY A CA 1
ATOM 726 C C . GLY A 1 94 ? -14.208 7.006 16.004 1.00 97.62 94 GLY A C 1
ATOM 727 O O . GLY A 1 94 ? -14.482 6.105 15.201 1.00 97.62 94 GLY A O 1
ATOM 728 N N . TRP A 1 95 ? -13.273 7.920 15.774 1.00 98.06 95 TRP A N 1
ATOM 729 C CA . TRP A 1 95 ? -12.336 7.821 14.670 1.00 98.06 95 TRP A CA 1
ATOM 730 C C . TRP A 1 95 ? -11.006 8.477 15.025 1.00 98.06 95 TRP A C 1
ATOM 732 O O . TRP A 1 95 ? -10.970 9.420 15.813 1.00 98.06 95 TRP A O 1
ATOM 742 N N . CYS A 1 96 ? -9.916 8.007 14.422 1.00 97.12 96 CYS A N 1
ATOM 743 C CA . CYS A 1 96 ? -8.611 8.641 14.573 1.00 97.12 96 CYS A CA 1
ATOM 744 C C . CYS A 1 96 ? -7.725 8.459 13.340 1.00 97.12 96 CYS A C 1
ATOM 746 O O . CYS A 1 96 ? -7.941 7.589 12.490 1.00 97.12 96 CYS A O 1
ATOM 748 N N . VAL A 1 97 ? -6.690 9.289 13.265 1.00 95.94 97 VAL A N 1
ATOM 749 C CA . VAL A 1 97 ? -5.544 9.108 12.372 1.00 95.94 97 VAL A CA 1
ATOM 750 C C . VAL A 1 97 ? -4.275 9.352 13.186 1.00 95.94 97 VAL A C 1
ATOM 752 O O . VAL A 1 97 ? -4.288 10.216 14.064 1.00 95.94 97 VAL A O 1
ATOM 755 N N . PRO A 1 98 ? -3.175 8.623 12.941 1.00 91.44 98 PRO A N 1
ATOM 756 C CA . PRO A 1 98 ? -1.958 8.819 13.710 1.00 91.44 98 PRO A CA 1
ATOM 757 C C . PRO A 1 98 ? -1.376 10.207 13.421 1.00 91.44 98 PRO A C 1
ATOM 759 O O . PRO A 1 98 ? -1.146 10.560 12.265 1.00 91.44 98 PRO A O 1
ATOM 762 N N . GLY A 1 99 ? -1.129 10.983 14.476 1.00 83.94 99 GLY A N 1
ATOM 763 C CA . GLY A 1 99 ? -0.481 12.291 14.394 1.00 83.94 99 GLY A CA 1
ATOM 764 C C . GLY A 1 99 ? 1.019 12.244 14.720 1.00 83.94 99 GLY A C 1
ATOM 765 O O . GLY A 1 99 ? 1.507 11.253 15.279 1.00 83.94 99 GLY A O 1
ATOM 766 N N . PRO A 1 100 ? 1.778 13.321 14.427 1.00 87.31 100 PRO A N 1
ATOM 767 C CA . PRO A 1 100 ? 1.424 14.502 13.614 1.00 87.31 100 PRO A CA 1
ATOM 768 C C . PRO A 1 100 ? 1.278 14.179 12.107 1.00 87.31 100 PRO A C 1
ATOM 770 O O . PRO A 1 100 ? 1.480 13.027 11.723 1.00 87.31 100 PRO A O 1
ATOM 773 N N . PRO A 1 101 ? 0.954 15.162 11.236 1.00 85.44 101 PRO A N 1
ATOM 774 C CA . PRO A 1 101 ? 0.734 14.888 9.824 1.00 85.44 101 PRO A CA 1
ATOM 775 C C . PRO A 1 101 ? 1.886 14.175 9.114 1.00 85.44 101 PRO A C 1
ATOM 777 O O . PRO A 1 101 ? 3.060 14.492 9.327 1.00 85.44 101 PRO A O 1
ATOM 780 N N . GLY A 1 102 ? 1.558 13.219 8.245 1.00 84.69 102 GLY A N 1
ATOM 781 C CA . GLY A 1 102 ? 2.550 12.395 7.544 1.00 84.69 102 GLY A CA 1
ATOM 782 C C . GLY A 1 102 ? 2.956 11.121 8.291 1.00 84.69 102 GLY A C 1
ATOM 783 O O . GLY A 1 102 ? 3.829 10.384 7.815 1.00 84.69 102 GLY A O 1
ATOM 784 N N . VAL A 1 103 ? 2.362 10.833 9.453 1.00 90.44 103 VAL A N 1
ATOM 785 C CA . VAL A 1 103 ? 2.632 9.601 10.200 1.00 90.44 103 VAL A CA 1
ATOM 786 C C . VAL A 1 103 ? 1.854 8.425 9.607 1.00 90.44 103 VAL A C 1
ATOM 788 O O . VAL A 1 103 ? 0.680 8.499 9.264 1.00 90.44 103 VAL A O 1
ATOM 791 N N . SER A 1 104 ? 2.543 7.293 9.461 1.00 90.31 104 SER A N 1
ATOM 792 C CA . SER A 1 104 ? 1.963 6.074 8.893 1.00 90.31 104 SER A CA 1
ATOM 793 C C . SER A 1 104 ? 1.386 5.167 9.973 1.00 90.31 104 SER A C 1
ATOM 795 O O . SER A 1 104 ? 2.016 4.990 11.015 1.00 90.31 104 SER A O 1
ATOM 797 N N . LEU A 1 105 ? 0.278 4.486 9.663 1.00 91.88 105 LEU A N 1
ATOM 798 C CA . LEU A 1 105 ? -0.235 3.385 10.490 1.00 91.88 105 LEU A CA 1
ATOM 799 C C . LEU A 1 105 ? 0.677 2.156 10.505 1.00 91.88 105 LEU A C 1
ATOM 801 O O . LEU A 1 105 ? 0.616 1.366 11.432 1.00 91.88 105 LEU A O 1
ATOM 805 N N . CYS A 1 106 ? 1.524 1.952 9.495 1.00 89.62 106 CYS A N 1
ATOM 806 C CA . CYS A 1 106 ? 2.363 0.752 9.393 1.00 89.62 106 CYS A CA 1
ATOM 807 C C . CYS A 1 106 ? 3.587 0.744 10.333 1.00 89.62 106 CYS A C 1
ATOM 809 O O . CYS A 1 106 ? 4.578 0.064 10.066 1.00 89.62 106 CYS A O 1
ATOM 811 N N . LYS A 1 107 ? 3.524 1.493 11.441 1.00 91.44 107 LYS A N 1
ATOM 812 C CA . LYS A 1 107 ? 4.482 1.455 12.546 1.00 91.44 107 LYS A CA 1
ATOM 813 C C . LYS A 1 107 ? 3.720 1.166 13.836 1.00 91.44 107 LYS A C 1
ATOM 815 O O . LYS A 1 107 ? 3.060 2.054 14.369 1.00 91.44 107 LYS A O 1
ATOM 820 N N . LEU A 1 108 ? 3.857 -0.059 14.348 1.00 92.19 108 LEU A N 1
ATOM 821 C CA . LEU A 1 108 ? 3.075 -0.556 15.486 1.00 92.19 108 LEU A CA 1
ATOM 822 C C . LEU A 1 108 ? 3.123 0.372 16.704 1.00 92.19 108 LEU A C 1
ATOM 824 O O . LEU A 1 108 ? 2.089 0.617 17.309 1.00 92.19 108 LEU A O 1
ATOM 828 N N . SER A 1 109 ? 4.286 0.942 17.032 1.00 92.44 109 SER A N 1
ATOM 829 C CA . SER A 1 109 ? 4.412 1.876 18.161 1.00 92.44 109 SER A CA 1
ATOM 830 C C . SER A 1 109 ? 3.538 3.123 18.005 1.00 92.44 109 SER A C 1
ATOM 832 O O . SER A 1 109 ? 2.949 3.586 18.972 1.00 92.44 109 SER A O 1
ATOM 834 N N . ASN A 1 110 ? 3.436 3.665 16.788 1.00 92.62 110 ASN A N 1
ATOM 835 C CA . ASN A 1 110 ? 2.639 4.862 16.526 1.00 92.62 110 ASN A CA 1
ATOM 836 C C . ASN A 1 110 ? 1.146 4.535 16.564 1.00 92.62 110 ASN A C 1
ATOM 838 O O . ASN A 1 110 ? 0.362 5.299 17.115 1.00 92.62 110 ASN A O 1
ATOM 842 N N . THR A 1 111 ? 0.770 3.383 16.009 1.00 94.00 111 THR A N 1
ATOM 843 C CA . THR A 1 111 ? -0.614 2.901 16.019 1.00 94.00 111 THR A CA 1
ATOM 844 C C . THR A 1 111 ? -1.072 2.568 17.435 1.00 94.00 111 THR A C 1
ATOM 846 O O . THR A 1 111 ? -2.157 2.972 17.829 1.00 94.00 111 THR A O 1
ATOM 849 N N . LYS A 1 112 ? -0.233 1.918 18.251 1.00 94.75 112 LYS A N 1
ATOM 850 C CA . LYS A 1 112 ? -0.544 1.679 19.666 1.00 94.75 112 LYS A CA 1
ATOM 851 C C . LYS A 1 112 ? -0.713 2.979 20.441 1.00 94.75 112 LYS A C 1
ATOM 853 O O . LYS A 1 112 ? -1.668 3.080 21.195 1.00 94.75 112 LYS A O 1
ATOM 858 N N . LYS A 1 113 ? 0.155 3.966 20.211 1.00 93.94 113 LYS A N 1
ATOM 859 C CA . LYS A 1 113 ? 0.033 5.283 20.836 1.00 93.94 113 LYS A CA 1
ATOM 860 C C . LYS A 1 113 ? -1.318 5.938 20.523 1.00 93.94 113 LYS A C 1
ATOM 862 O O . LYS A 1 113 ? -2.072 6.231 21.441 1.00 93.94 113 LYS A O 1
ATOM 867 N N . VAL A 1 114 ? -1.660 6.115 19.243 1.00 94.81 114 VAL A N 1
ATOM 868 C CA . VAL A 1 114 ? -2.913 6.806 18.881 1.00 94.81 114 VAL A CA 1
ATOM 869 C C . VAL A 1 114 ? -4.155 6.041 19.354 1.00 94.81 114 VAL A C 1
ATOM 871 O O . VAL A 1 114 ? -5.130 6.652 19.769 1.00 94.81 114 VAL A O 1
ATOM 874 N N . LEU A 1 115 ? -4.137 4.706 19.344 1.00 95.50 115 LEU A N 1
ATOM 875 C CA . LEU A 1 115 ? -5.295 3.923 19.783 1.00 95.50 115 LEU A CA 1
ATOM 876 C C . LEU A 1 115 ? -5.412 3.879 21.317 1.00 95.50 115 LEU A C 1
ATOM 878 O O . LEU A 1 115 ? -6.478 4.150 21.857 1.00 95.50 115 LEU A O 1
ATOM 882 N N . TRP A 1 116 ? -4.332 3.568 22.034 1.00 95.31 116 TRP A N 1
ATOM 883 C CA . TRP A 1 116 ? -4.394 3.255 23.467 1.00 95.31 116 TRP A CA 1
ATOM 884 C C . TRP A 1 116 ? -3.978 4.385 24.404 1.00 95.31 116 TRP A C 1
ATOM 886 O O . TRP A 1 116 ? -4.290 4.307 25.588 1.00 95.31 116 TRP A O 1
ATOM 896 N N . GLU A 1 117 ? -3.284 5.414 23.922 1.00 93.62 117 GLU A N 1
ATOM 897 C CA . GLU A 1 117 ? -2.957 6.593 24.736 1.00 93.62 117 GLU A CA 1
ATOM 898 C C . GLU A 1 117 ? -3.934 7.745 24.470 1.00 93.62 117 GLU A C 1
ATOM 900 O O . GLU A 1 117 ? -4.260 8.483 25.394 1.00 93.62 117 GLU A O 1
ATOM 905 N N . GLU A 1 118 ? -4.422 7.892 23.232 1.00 93.88 118 GLU A N 1
ATOM 906 C CA . GLU A 1 118 ? -5.247 9.043 22.825 1.00 93.88 118 GLU A CA 1
ATOM 907 C C . GLU A 1 118 ? -6.754 8.725 22.746 1.00 93.88 118 GLU A C 1
ATOM 909 O O . GLU A 1 118 ? -7.562 9.621 22.969 1.00 93.88 118 GLU A O 1
ATOM 914 N N . HIS A 1 119 ? -7.136 7.466 22.485 1.00 95.88 119 HIS A N 1
ATOM 915 C CA . HIS A 1 119 ? -8.534 7.042 22.273 1.00 95.88 119 HIS A CA 1
ATOM 916 C C . HIS A 1 119 ? -8.928 5.793 23.083 1.00 95.88 119 HIS A C 1
ATOM 918 O O . HIS A 1 119 ? -9.789 5.007 22.686 1.00 95.88 119 HIS A O 1
ATOM 924 N N . ALA A 1 120 ? -8.265 5.558 24.217 1.00 94.81 120 ALA A N 1
ATOM 925 C CA . ALA A 1 120 ? -8.346 4.290 24.942 1.00 94.81 120 ALA A CA 1
ATOM 926 C C . ALA A 1 120 ? -9.779 3.856 25.291 1.00 94.81 120 ALA A C 1
ATOM 928 O O . ALA A 1 120 ? -10.074 2.661 25.294 1.00 94.81 120 ALA A O 1
ATOM 929 N N . ASP A 1 121 ? -10.652 4.804 25.620 1.00 95.56 121 ASP A N 1
ATOM 930 C CA . ASP A 1 121 ? -12.005 4.507 26.082 1.00 95.56 121 ASP A CA 1
ATOM 931 C C . ASP A 1 121 ? -12.906 4.088 24.916 1.00 95.56 121 ASP A C 1
ATOM 933 O O . ASP A 1 121 ? -13.562 3.048 24.991 1.00 95.56 121 ASP A O 1
ATOM 937 N N . GLU A 1 122 ? -12.833 4.781 23.780 1.00 95.81 122 GLU A N 1
ATOM 938 C CA . GLU A 1 122 ? -13.541 4.397 22.558 1.00 95.81 122 GLU A CA 1
ATOM 939 C C . GLU A 1 122 ? -13.037 3.056 22.001 1.00 95.81 122 GLU A C 1
ATOM 941 O O . GLU A 1 122 ? -13.831 2.237 21.535 1.00 95.81 122 GLU A O 1
ATOM 946 N N . ILE A 1 123 ? -11.728 2.788 22.083 1.00 95.00 123 ILE A N 1
ATOM 947 C CA . ILE A 1 123 ? -11.128 1.522 21.626 1.00 95.00 123 ILE A CA 1
ATOM 948 C C . ILE A 1 123 ? -11.559 0.335 22.500 1.00 95.00 123 ILE A C 1
ATOM 950 O O . ILE A 1 123 ? -11.730 -0.781 21.990 1.00 95.00 123 ILE A O 1
ATOM 954 N N . LYS A 1 124 ? -11.752 0.538 23.811 1.00 94.69 124 LYS A N 1
ATOM 955 C CA . LYS A 1 124 ? -12.292 -0.505 24.702 1.00 94.69 124 LYS A CA 1
ATOM 956 C C . LYS A 1 124 ? -13.729 -0.850 24.332 1.00 94.69 124 LYS A C 1
ATOM 958 O O . LYS A 1 124 ? -14.055 -2.035 24.313 1.00 94.69 124 LYS A O 1
ATOM 963 N N . GLU A 1 125 ? -14.543 0.152 24.009 1.00 95.12 125 GLU A N 1
ATOM 964 C CA . GLU A 1 125 ? -15.944 -0.036 23.629 1.00 95.12 125 GLU A CA 1
ATOM 965 C C . GLU A 1 125 ? -16.156 -0.579 22.213 1.00 95.12 125 GLU A C 1
ATOM 967 O O . GLU A 1 125 ? -17.216 -1.140 21.944 1.00 95.12 125 GLU A O 1
ATOM 972 N N . ALA A 1 126 ? -15.195 -0.392 21.309 1.00 97.12 126 ALA A N 1
ATOM 973 C CA . ALA A 1 126 ? -15.307 -0.848 19.931 1.00 97.12 126 ALA A CA 1
ATOM 974 C C . ALA A 1 126 ? -15.310 -2.384 19.831 1.00 97.12 126 ALA A C 1
ATOM 976 O O . ALA A 1 126 ? -14.402 -3.063 20.339 1.00 97.12 126 ALA A O 1
ATOM 977 N N . ASP A 1 127 ? -16.303 -2.900 19.105 1.00 97.12 127 ASP A N 1
ATOM 978 C CA . ASP A 1 127 ? -16.427 -4.303 18.704 1.00 97.12 127 ASP A CA 1
ATOM 979 C C . ASP A 1 127 ? -15.516 -4.603 17.502 1.00 97.12 127 ASP A C 1
ATOM 981 O O . ASP A 1 127 ? -14.893 -5.667 17.431 1.00 97.12 127 ASP A O 1
ATOM 985 N N . SER A 1 128 ? -15.397 -3.642 16.576 1.00 97.75 128 SER A N 1
ATOM 986 C CA . SER A 1 128 ? -14.541 -3.746 15.393 1.00 97.75 128 SER A CA 1
ATOM 987 C C . SER A 1 128 ? -13.973 -2.415 14.908 1.00 97.75 128 SER A C 1
ATOM 989 O O . SER A 1 128 ? -14.367 -1.325 15.332 1.00 97.75 128 SER A O 1
ATOM 991 N N . PHE A 1 129 ? -13.012 -2.521 13.991 1.00 98.38 129 PHE A N 1
ATOM 992 C CA . PHE A 1 129 ? -12.268 -1.400 13.434 1.00 98.38 129 PHE A CA 1
ATOM 993 C C . PHE A 1 129 ? -12.417 -1.352 11.919 1.00 98.38 129 PHE A C 1
ATOM 995 O O . PHE A 1 129 ? -12.056 -2.307 11.236 1.00 98.38 129 PHE A O 1
ATOM 1002 N N . LEU A 1 130 ? -12.871 -0.228 11.367 1.00 98.50 130 LEU A N 1
ATOM 1003 C CA . LEU A 1 130 ? -12.771 0.030 9.932 1.00 98.50 130 LEU A CA 1
ATOM 1004 C C . LEU A 1 130 ? -11.463 0.759 9.640 1.00 98.50 130 LEU A C 1
ATOM 1006 O O . LEU A 1 130 ? -11.274 1.891 10.078 1.00 98.50 130 LEU A O 1
ATOM 1010 N N . VAL A 1 131 ? -10.578 0.145 8.860 1.00 98.44 131 VAL A N 1
ATOM 1011 C CA . VAL A 1 131 ? -9.238 0.683 8.611 1.00 98.44 131 VAL A CA 1
ATOM 1012 C C . VAL A 1 131 ? -9.122 1.235 7.189 1.00 98.44 131 VAL A C 1
ATOM 1014 O O . VAL A 1 131 ? -9.066 0.484 6.213 1.00 98.44 131 VAL A O 1
ATOM 1017 N N . LEU A 1 132 ? -9.031 2.559 7.062 1.00 98.31 132 LEU A N 1
ATOM 1018 C CA . LEU A 1 132 ? -8.798 3.272 5.803 1.00 98.31 132 LEU A CA 1
ATOM 1019 C C . LEU A 1 132 ? -7.297 3.336 5.484 1.00 98.31 132 LEU A C 1
ATOM 1021 O O . LEU A 1 132 ? -6.642 4.379 5.579 1.00 98.31 132 LEU A O 1
ATOM 1025 N N . ALA A 1 133 ? -6.719 2.190 5.133 1.00 96.88 133 ALA A N 1
ATOM 1026 C CA . ALA A 1 133 ? -5.303 2.075 4.809 1.00 96.88 133 ALA A CA 1
ATOM 1027 C C . ALA A 1 133 ? -5.025 0.924 3.838 1.00 96.88 133 ALA A C 1
ATOM 1029 O O . ALA A 1 133 ? -5.907 0.147 3.486 1.00 96.88 133 ALA A O 1
ATOM 1030 N N . CYS A 1 134 ? -3.762 0.792 3.425 1.00 95.38 134 CYS A N 1
ATOM 1031 C CA . CYS A 1 134 ? -3.312 -0.398 2.707 1.00 95.38 134 CYS A CA 1
ATOM 1032 C C . CYS A 1 134 ? -3.338 -1.644 3.612 1.00 95.38 134 CYS A C 1
ATOM 1034 O O . CYS A 1 134 ? -3.374 -1.519 4.838 1.00 95.38 134 CYS A O 1
ATOM 1036 N N . GLY A 1 135 ? -3.220 -2.842 3.033 1.00 93.81 135 GLY A N 1
ATOM 1037 C CA . GLY A 1 135 ? -3.288 -4.106 3.784 1.00 93.81 135 GLY A CA 1
ATOM 1038 C C . GLY A 1 135 ? -2.294 -4.203 4.951 1.00 93.81 135 GLY A C 1
ATOM 1039 O O . GLY A 1 135 ? -2.639 -4.699 6.017 1.00 93.81 135 GLY A O 1
ATOM 1040 N N . GLN A 1 136 ? -1.087 -3.641 4.812 1.00 93.50 136 GLN A N 1
ATOM 1041 C CA . GLN A 1 136 ? -0.124 -3.569 5.921 1.00 93.50 136 GLN A CA 1
ATOM 1042 C C . GLN A 1 136 ? -0.642 -2.717 7.093 1.00 93.50 136 GLN A C 1
ATOM 1044 O O . GLN A 1 136 ? -0.401 -3.044 8.254 1.00 93.50 136 GLN A O 1
ATOM 1049 N N . GLY A 1 137 ? -1.351 -1.625 6.795 1.00 95.25 137 GLY A N 1
ATOM 1050 C CA . GLY A 1 137 ? -1.991 -0.785 7.806 1.00 95.25 137 GLY A CA 1
ATOM 1051 C C . GLY A 1 137 ? -3.075 -1.545 8.565 1.00 95.25 137 GLY A C 1
ATOM 1052 O O . GLY A 1 137 ? -3.093 -1.479 9.788 1.00 95.25 137 GLY A O 1
ATOM 1053 N N . VAL A 1 138 ? -3.895 -2.335 7.861 1.00 96.88 138 VAL A N 1
ATOM 1054 C CA . VAL A 1 138 ? -4.916 -3.204 8.476 1.00 96.88 138 VAL A CA 1
ATOM 1055 C C . VAL A 1 138 ? -4.281 -4.182 9.465 1.00 96.88 138 VAL A C 1
ATOM 1057 O O . VAL A 1 138 ? -4.705 -4.240 10.613 1.00 96.88 138 VAL A O 1
ATOM 1060 N N . HIS A 1 139 ? -3.216 -4.883 9.062 1.00 95.12 139 HIS A N 1
ATOM 1061 C CA . HIS A 1 139 ? -2.497 -5.795 9.958 1.00 95.12 139 HIS A CA 1
ATOM 1062 C C . HIS A 1 139 ? -1.869 -5.081 11.158 1.00 95.12 139 HIS A C 1
ATOM 1064 O O . HIS A 1 139 ? -1.876 -5.612 12.259 1.00 95.12 139 HIS A O 1
ATOM 1070 N N . THR A 1 140 ? -1.366 -3.859 10.975 1.00 96.19 140 THR A N 1
ATOM 1071 C CA . THR A 1 140 ? -0.776 -3.121 12.100 1.00 96.19 140 THR A CA 1
ATOM 1072 C C . THR A 1 140 ? -1.836 -2.687 13.110 1.00 96.19 140 THR A C 1
ATOM 1074 O O . THR A 1 140 ? -1.563 -2.684 14.307 1.00 96.19 140 THR A O 1
ATOM 1077 N N . VAL A 1 141 ? -3.042 -2.331 12.650 1.00 97.00 141 VAL A N 1
ATOM 1078 C CA . VAL A 1 141 ? -4.176 -2.076 13.548 1.00 97.00 141 VAL A CA 1
ATOM 1079 C C . VAL A 1 141 ? -4.580 -3.370 14.243 1.00 97.00 141 VAL A C 1
ATOM 1081 O O . VAL A 1 141 ? -4.652 -3.350 15.462 1.00 97.00 141 VAL A O 1
ATOM 1084 N N . LEU A 1 142 ? -4.728 -4.483 13.512 1.00 96.62 142 LEU A N 1
ATOM 1085 C CA . LEU A 1 142 ? -5.030 -5.811 14.068 1.00 96.62 142 LEU A CA 1
ATOM 1086 C C . LEU A 1 142 ? -4.079 -6.185 15.218 1.00 96.62 142 LEU A C 1
ATOM 1088 O O . LEU A 1 142 ? -4.538 -6.564 16.293 1.00 96.62 142 LEU A O 1
ATOM 1092 N N . ASP A 1 143 ? -2.770 -6.021 15.014 1.00 95.44 143 ASP A N 1
ATOM 1093 C CA . ASP A 1 143 ? -1.750 -6.271 16.039 1.00 95.44 143 ASP A CA 1
ATOM 1094 C C . ASP A 1 143 ? -1.844 -5.277 17.208 1.00 95.44 143 ASP A C 1
ATOM 1096 O O . ASP A 1 143 ? -1.595 -5.628 18.362 1.00 95.44 143 ASP A O 1
ATOM 1100 N N . ALA A 1 144 ? -2.179 -4.013 16.927 1.00 95.56 144 ALA A N 1
ATOM 1101 C CA . ALA A 1 144 ? -2.328 -2.988 17.952 1.00 95.56 144 ALA A CA 1
ATOM 1102 C C . ALA A 1 144 ? -3.549 -3.239 18.840 1.00 95.56 144 ALA A C 1
ATOM 1104 O O . ALA A 1 144 ? -3.452 -2.996 20.036 1.00 95.56 144 ALA A O 1
ATOM 1105 N N . VAL A 1 145 ? -4.653 -3.742 18.285 1.00 95.12 145 VAL A N 1
ATOM 1106 C CA . VAL A 1 145 ? -5.905 -4.033 19.006 1.00 95.12 145 VAL A CA 1
ATOM 1107 C C . VAL A 1 145 ? -5.999 -5.484 19.486 1.00 95.12 145 VAL A C 1
ATOM 1109 O O . VAL A 1 145 ? -7.090 -5.966 19.777 1.00 95.12 145 VAL A O 1
ATOM 1112 N N . GLU A 1 146 ? -4.865 -6.186 19.549 1.00 91.50 146 GLU A N 1
ATOM 1113 C CA . GLU A 1 146 ? -4.750 -7.542 20.102 1.00 91.50 146 GLU A CA 1
ATOM 1114 C C . GLU A 1 146 ? -5.685 -8.560 19.423 1.00 91.50 146 GLU A C 1
ATOM 1116 O O . GLU A 1 146 ? -6.263 -9.440 20.057 1.00 91.50 146 GLU A O 1
ATOM 1121 N N . GLY A 1 147 ? -5.835 -8.447 18.100 1.00 88.25 147 GLY A N 1
ATOM 1122 C CA . GLY A 1 147 ? -6.608 -9.390 17.293 1.00 88.25 147 GLY A CA 1
ATOM 1123 C C . GLY A 1 147 ? -8.118 -9.140 17.261 1.00 88.25 147 GLY A C 1
ATOM 1124 O O . GLY A 1 147 ? -8.840 -9.962 16.694 1.00 88.25 147 GLY A O 1
ATOM 1125 N N . LYS A 1 148 ? -8.614 -8.020 17.812 1.00 93.38 148 LYS A N 1
ATOM 1126 C CA . LYS A 1 148 ? -10.003 -7.582 17.579 1.00 93.38 148 LYS A CA 1
ATOM 1127 C C . LYS A 1 148 ? -10.296 -7.430 16.077 1.00 93.38 148 LYS A C 1
ATOM 1129 O O . LYS A 1 148 ? -9.403 -7.200 15.260 1.00 93.38 148 LYS A O 1
ATOM 1134 N N . VAL A 1 149 ? -11.574 -7.540 15.713 1.00 96.50 149 VAL A N 1
ATOM 1135 C CA . VAL A 1 149 ? -12.020 -7.570 14.312 1.00 96.50 149 VAL A CA 1
ATOM 1136 C C . VAL A 1 149 ? -11.619 -6.288 13.578 1.00 96.50 149 VAL A C 1
ATOM 1138 O O . VAL A 1 149 ? -11.976 -5.189 13.990 1.00 96.50 149 VAL A O 1
ATOM 1141 N N . CYS A 1 150 ? -10.900 -6.430 12.463 1.00 97.56 150 CYS A N 1
ATOM 1142 C CA . CYS A 1 150 ? -10.494 -5.321 11.602 1.00 97.56 150 CYS A CA 1
ATOM 1143 C C . CYS A 1 150 ? -11.021 -5.530 10.179 1.00 97.56 150 CYS A C 1
ATOM 1145 O O . CYS A 1 150 ? -10.757 -6.557 9.552 1.00 97.56 150 CYS A O 1
ATOM 1147 N N . HIS A 1 151 ? -11.716 -4.529 9.651 1.00 97.88 151 HIS A N 1
ATOM 1148 C CA . HIS A 1 151 ? -12.278 -4.505 8.309 1.00 97.88 151 HIS A CA 1
ATOM 1149 C C . HIS A 1 151 ? -11.462 -3.581 7.398 1.00 97.88 151 HIS A C 1
ATOM 1151 O O . HIS A 1 151 ? -11.140 -2.453 7.791 1.00 97.88 151 HIS A O 1
ATOM 1157 N N . PRO A 1 152 ? -11.132 -4.005 6.168 1.00 97.88 152 PRO A N 1
ATOM 1158 C CA . PRO A 1 152 ? -10.489 -3.126 5.205 1.00 97.88 152 PRO A CA 1
ATOM 1159 C C . PRO A 1 152 ? -11.498 -2.094 4.691 1.00 97.88 152 PRO A C 1
ATOM 1161 O O . PRO A 1 152 ? -12.556 -2.450 4.187 1.00 97.88 152 PRO A O 1
ATOM 1164 N N . GLY A 1 153 ? -11.161 -0.810 4.780 1.00 97.44 153 GLY A N 1
ATOM 1165 C CA . GLY A 1 153 ? -11.938 0.272 4.167 1.00 97.44 153 GLY A CA 1
ATOM 1166 C C . GLY A 1 153 ? -11.393 0.740 2.817 1.00 97.44 153 GLY A C 1
ATOM 1167 O O . GLY A 1 153 ? -12.053 1.500 2.109 1.00 97.44 153 GLY A O 1
ATOM 1168 N N . CYS A 1 154 ? -10.199 0.273 2.447 1.00 97.62 154 CYS A N 1
ATOM 1169 C CA . CYS A 1 154 ? -9.548 0.591 1.184 1.00 97.62 154 CYS A CA 1
ATOM 1170 C C . CYS A 1 154 ? -8.994 -0.664 0.508 1.00 97.62 154 CYS A C 1
ATOM 1172 O O . CYS A 1 154 ? -8.546 -1.601 1.172 1.00 97.62 154 CYS A O 1
ATOM 1174 N N . ASP A 1 155 ? -8.935 -0.628 -0.819 1.00 97.06 155 ASP A N 1
ATOM 1175 C CA . ASP A 1 155 ? -8.149 -1.562 -1.617 1.00 97.06 155 ASP A CA 1
ATOM 1176 C C . ASP A 1 155 ? -6.733 -1.027 -1.824 1.00 97.06 155 ASP A C 1
ATOM 1178 O O . ASP A 1 155 ? -6.528 0.156 -2.098 1.00 97.06 155 ASP A O 1
ATOM 1182 N N . THR A 1 156 ? -5.739 -1.910 -1.693 1.00 94.50 156 THR A N 1
ATOM 1183 C CA . THR A 1 156 ? -4.346 -1.603 -2.055 1.00 94.50 156 THR A CA 1
ATOM 1184 C C . THR A 1 156 ? -4.150 -1.895 -3.532 1.00 94.50 156 THR A C 1
ATOM 1186 O O . THR A 1 156 ? -4.250 -3.049 -3.937 1.00 94.50 156 THR A O 1
ATOM 1189 N N . ILE A 1 157 ? -3.858 -0.867 -4.328 1.00 93.31 157 ILE A N 1
ATOM 1190 C CA . ILE A 1 157 ? -3.858 -0.975 -5.790 1.00 93.31 157 ILE A CA 1
ATOM 1191 C C . ILE A 1 157 ? -2.453 -1.263 -6.329 1.00 93.31 157 ILE A C 1
ATOM 1193 O O . ILE A 1 157 ? -2.263 -2.257 -7.023 1.00 93.31 157 ILE A O 1
ATOM 1197 N N . PHE A 1 158 ? -1.448 -0.447 -5.992 1.00 90.00 158 PHE A N 1
ATOM 1198 C CA . PHE A 1 158 ? -0.064 -0.676 -6.435 1.00 90.00 158 PHE A CA 1
ATOM 1199 C C . PHE A 1 158 ? 0.980 0.056 -5.580 1.00 90.00 158 PHE A C 1
ATOM 1201 O O . PHE A 1 158 ? 0.667 0.969 -4.817 1.00 90.00 158 PHE A O 1
ATOM 1208 N N . GLY A 1 159 ? 2.249 -0.335 -5.732 1.00 86.75 159 GLY A N 1
ATOM 1209 C CA . GLY A 1 159 ? 3.403 0.388 -5.196 1.00 86.75 159 GLY A CA 1
ATOM 1210 C C . GLY A 1 159 ? 3.859 1.480 -6.164 1.00 86.75 159 GLY A C 1
ATOM 1211 O O . GLY A 1 159 ? 4.312 1.197 -7.277 1.00 86.75 159 GLY A O 1
ATOM 1212 N N . GLY A 1 160 ? 3.755 2.736 -5.748 1.00 85.50 160 GLY A N 1
ATOM 1213 C CA . GLY A 1 160 ? 3.945 3.866 -6.645 1.00 85.50 160 GLY A CA 1
ATOM 1214 C C . GLY A 1 160 ? 4.568 5.089 -5.999 1.00 85.50 160 GLY A C 1
ATOM 1215 O O . GLY A 1 160 ? 5.084 5.060 -4.876 1.00 85.50 160 GLY A O 1
ATOM 1216 N N . GLU A 1 161 ? 4.515 6.168 -6.762 1.00 82.94 161 GLU A N 1
ATOM 1217 C CA . GLU A 1 161 ? 4.963 7.491 -6.368 1.00 82.94 161 GLU A CA 1
ATOM 1218 C C . GLU A 1 161 ? 3.938 8.541 -6.811 1.00 82.94 161 GLU A C 1
ATOM 1220 O O . GLU A 1 161 ? 3.372 8.454 -7.906 1.00 82.94 161 GLU A O 1
ATOM 1225 N N . THR A 1 162 ? 3.710 9.535 -5.952 1.00 83.88 162 THR A N 1
ATOM 1226 C CA . THR A 1 162 ? 2.949 10.746 -6.272 1.00 83.88 162 THR A CA 1
ATOM 1227 C C . THR A 1 162 ? 3.752 11.592 -7.259 1.00 83.88 162 THR A C 1
ATOM 1229 O O . THR A 1 162 ? 4.810 12.115 -6.914 1.00 83.88 162 THR A O 1
ATOM 1232 N N . VAL A 1 163 ? 3.264 11.705 -8.493 1.00 83.12 163 VAL A N 1
ATOM 1233 C CA . VAL A 1 163 ? 3.863 12.540 -9.546 1.00 83.12 163 VAL A CA 1
ATOM 1234 C C . VAL A 1 163 ? 3.347 13.978 -9.440 1.00 83.12 163 VAL A C 1
ATOM 1236 O O . VAL A 1 163 ? 4.102 14.922 -9.654 1.00 83.12 163 VAL A O 1
ATOM 1239 N N . SER A 1 164 ? 2.075 14.138 -9.077 1.00 84.50 164 SER A N 1
ATOM 1240 C CA . SER A 1 164 ? 1.435 15.399 -8.691 1.00 84.50 164 SER A CA 1
ATOM 1241 C C . SER A 1 164 ? 0.329 15.118 -7.669 1.00 84.50 164 SER A C 1
ATOM 1243 O O . SER A 1 164 ? -0.038 13.960 -7.472 1.00 84.50 164 SER A O 1
ATOM 1245 N N . GLU A 1 165 ? -0.241 16.158 -7.053 1.00 79.38 165 GLU A N 1
ATOM 1246 C CA . GLU A 1 165 ? -1.348 16.026 -6.084 1.00 79.38 165 GLU A CA 1
ATOM 1247 C C . GLU A 1 165 ? -2.516 15.170 -6.603 1.00 79.38 165 GLU A C 1
ATOM 1249 O O . GLU A 1 165 ? -3.153 14.450 -5.844 1.00 79.38 165 GLU A O 1
ATOM 1254 N N . SER A 1 166 ? -2.769 15.204 -7.912 1.00 85.00 166 SER A N 1
ATOM 1255 C CA . SER A 1 166 ? -3.864 14.486 -8.565 1.00 85.00 166 SER A CA 1
ATOM 1256 C C . SER A 1 166 ? -3.425 13.258 -9.367 1.00 85.00 166 SER A C 1
ATOM 1258 O O . SER A 1 166 ? -4.261 12.634 -10.024 1.00 85.00 166 SER A O 1
ATOM 1260 N N . PHE A 1 167 ? -2.135 12.898 -9.360 1.00 85.12 167 PHE A N 1
ATOM 1261 C CA . PHE A 1 167 ? -1.623 11.826 -10.210 1.00 85.12 167 PHE A CA 1
ATOM 1262 C C . PHE A 1 167 ? -0.561 10.967 -9.522 1.00 85.12 167 PHE A C 1
ATOM 1264 O O . PHE A 1 167 ? 0.523 11.427 -9.158 1.00 85.12 167 PHE A O 1
ATOM 1271 N N . ILE A 1 168 ? -0.858 9.673 -9.408 1.00 87.19 168 ILE A N 1
ATOM 1272 C CA . ILE A 1 168 ? 0.011 8.665 -8.797 1.00 87.19 168 ILE A CA 1
ATOM 1273 C C . ILE A 1 168 ? 0.313 7.605 -9.854 1.00 87.19 168 ILE A C 1
ATOM 1275 O O . ILE A 1 168 ? -0.589 7.115 -10.529 1.00 87.19 168 ILE A O 1
ATOM 1279 N N . THR A 1 169 ? 1.587 7.250 -10.004 1.00 87.31 169 THR A N 1
ATOM 1280 C CA . THR A 1 169 ? 2.046 6.266 -10.993 1.00 87.31 169 THR A CA 1
ATOM 1281 C C . THR A 1 169 ? 2.707 5.074 -10.315 1.00 87.31 169 THR A C 1
ATOM 1283 O O . THR A 1 169 ? 3.457 5.220 -9.349 1.00 87.31 169 THR A O 1
ATOM 1286 N N . GLU A 1 170 ? 2.446 3.880 -10.845 1.00 91.00 170 GLU A N 1
ATOM 1287 C CA . GLU A 1 170 ? 3.147 2.658 -10.460 1.00 91.00 170 GLU A CA 1
ATOM 1288 C C . GLU A 1 170 ? 4.588 2.660 -10.997 1.00 91.00 170 GLU A C 1
ATOM 1290 O O . GLU A 1 170 ? 4.828 2.794 -12.199 1.00 91.00 170 GLU A O 1
ATOM 1295 N N . TYR A 1 171 ? 5.557 2.435 -10.107 1.00 88.38 171 TYR A N 1
ATOM 1296 C CA . TYR A 1 171 ? 6.978 2.361 -10.473 1.00 88.38 171 TYR A CA 1
ATOM 1297 C C . TYR A 1 171 ? 7.648 1.042 -10.086 1.00 88.38 171 TYR A C 1
ATOM 1299 O O . TYR A 1 171 ? 8.709 0.721 -10.627 1.00 88.38 171 TYR A O 1
ATOM 1307 N N . CYS A 1 172 ? 7.065 0.260 -9.171 1.00 89.31 172 CYS A N 1
ATOM 1308 C CA . CYS A 1 172 ? 7.693 -0.958 -8.672 1.00 89.31 172 CYS A CA 1
ATOM 1309 C C . CYS A 1 172 ? 6.678 -2.065 -8.380 1.00 89.31 172 CYS A C 1
ATOM 1311 O O . CYS A 1 172 ? 5.792 -1.899 -7.549 1.00 89.31 172 CYS A O 1
ATOM 1313 N N . SER A 1 173 ? 6.909 -3.245 -8.958 1.00 88.25 173 SER A N 1
ATOM 1314 C CA . SER A 1 173 ? 6.104 -4.450 -8.705 1.00 88.25 173 SER A CA 1
ATOM 1315 C C . SER A 1 173 ? 6.527 -5.240 -7.454 1.00 88.25 173 SER A C 1
ATOM 1317 O O . SER A 1 173 ? 6.033 -6.340 -7.230 1.00 88.25 173 SER A O 1
ATOM 1319 N N . LEU A 1 174 ? 7.485 -4.740 -6.655 1.00 87.75 174 LEU A N 1
ATOM 1320 C CA . LEU A 1 174 ? 7.987 -5.386 -5.421 1.00 87.75 174 LEU A CA 1
ATOM 1321 C C . LEU A 1 174 ? 8.457 -6.842 -5.626 1.00 87.75 174 LEU A C 1
ATOM 1323 O O . LEU A 1 174 ? 8.279 -7.744 -4.801 1.00 87.75 174 LEU A O 1
ATOM 1327 N N . CYS A 1 175 ? 9.116 -7.003 -6.763 1.00 87.19 175 CYS A N 1
ATOM 1328 C CA . CYS A 1 175 ? 9.645 -8.213 -7.370 1.00 87.19 175 CYS A CA 1
ATOM 1329 C C . CYS A 1 175 ? 10.793 -8.867 -6.563 1.00 87.19 175 CYS A C 1
ATOM 1331 O O . CYS A 1 175 ? 10.958 -10.077 -6.572 1.00 87.19 175 CYS A O 1
ATOM 1333 N N . GLY A 1 176 ? 11.585 -8.096 -5.811 1.00 86.88 176 GLY A N 1
ATOM 1334 C CA . GLY A 1 176 ? 12.740 -8.635 -5.064 1.00 86.88 176 GLY A CA 1
ATOM 1335 C C . GLY A 1 176 ? 13.966 -8.956 -5.932 1.00 86.88 176 GLY A C 1
ATOM 1336 O O . GLY A 1 176 ? 14.986 -9.406 -5.427 1.00 86.88 176 GLY A O 1
ATOM 1337 N N . GLU A 1 177 ? 13.892 -8.681 -7.234 1.00 89.25 177 GLU A N 1
ATOM 1338 C CA . GLU A 1 177 ? 14.987 -8.848 -8.189 1.00 89.25 177 GLU A CA 1
ATOM 1339 C C . GLU A 1 177 ? 15.042 -7.618 -9.106 1.00 89.25 177 GLU A C 1
ATOM 1341 O O . GLU A 1 177 ? 14.284 -7.503 -10.071 1.00 89.25 177 GLU A O 1
ATOM 1346 N N . CYS A 1 178 ? 15.871 -6.629 -8.781 1.00 92.31 178 CYS A N 1
ATOM 1347 C CA . CYS A 1 178 ? 15.906 -5.373 -9.530 1.00 92.31 178 CYS A CA 1
ATOM 1348 C C . CYS A 1 178 ? 16.797 -5.492 -10.776 1.00 92.31 178 CYS A C 1
ATOM 1350 O O . CYS A 1 178 ? 17.928 -5.947 -10.671 1.00 92.31 178 CYS A O 1
ATOM 1352 N N . ILE A 1 179 ? 16.301 -5.060 -11.942 1.00 94.06 179 ILE A N 1
ATOM 1353 C CA . ILE A 1 179 ? 17.058 -5.069 -13.216 1.00 94.06 179 ILE A CA 1
ATOM 1354 C C . ILE A 1 179 ? 17.182 -3.677 -13.847 1.00 94.06 179 ILE A C 1
ATOM 1356 O O . ILE A 1 179 ? 17.590 -3.551 -14.998 1.00 94.06 179 ILE A O 1
ATOM 1360 N N . ILE A 1 180 ? 16.807 -2.621 -13.115 1.00 95.06 180 ILE A N 1
ATOM 1361 C CA . ILE A 1 180 ? 16.705 -1.273 -13.691 1.00 95.06 180 ILE A CA 1
ATOM 1362 C C . ILE A 1 180 ? 18.055 -0.681 -14.114 1.00 95.06 180 ILE A C 1
ATOM 1364 O O . ILE A 1 180 ? 18.080 0.256 -14.912 1.00 95.06 180 ILE A O 1
ATOM 1368 N N . GLU A 1 181 ? 19.163 -1.244 -13.623 1.00 94.56 181 GLU A N 1
ATOM 1369 C CA . GLU A 1 181 ? 20.519 -0.922 -14.088 1.00 94.56 181 GLU A CA 1
ATOM 1370 C C . GLU A 1 181 ? 20.645 -1.114 -15.608 1.00 94.56 181 GLU A C 1
ATOM 1372 O O . GLU A 1 181 ? 21.233 -0.289 -16.303 1.00 94.56 181 GLU A O 1
ATOM 1377 N N . TYR A 1 182 ? 20.008 -2.153 -16.155 1.00 94.56 182 TYR A N 1
ATOM 1378 C CA . TYR A 1 182 ? 20.075 -2.482 -17.581 1.00 94.56 182 TYR A CA 1
ATOM 1379 C C . TYR A 1 182 ? 19.068 -1.707 -18.439 1.00 94.56 182 TYR A C 1
ATOM 1381 O O . TYR A 1 182 ? 19.135 -1.743 -19.665 1.00 94.56 182 TYR A O 1
ATOM 1389 N N . THR A 1 183 ? 18.139 -0.984 -17.813 1.00 95.00 183 THR A N 1
ATOM 1390 C CA . THR A 1 183 ? 17.044 -0.274 -18.490 1.00 95.00 183 THR A CA 1
ATOM 1391 C C . THR A 1 183 ? 17.046 1.230 -18.206 1.00 95.00 183 THR A C 1
ATOM 1393 O O . THR A 1 183 ? 16.038 1.912 -18.390 1.00 95.00 183 THR A O 1
ATOM 1396 N N . GLY A 1 184 ? 18.180 1.778 -17.755 1.00 93.44 184 GLY A N 1
ATOM 1397 C CA . GLY A 1 184 ? 18.354 3.220 -17.557 1.00 93.44 184 GLY A CA 1
ATOM 1398 C C . GLY A 1 184 ? 17.523 3.792 -16.404 1.00 93.44 184 GLY A C 1
ATOM 1399 O O . GLY A 1 184 ? 17.132 4.963 -16.451 1.00 93.44 184 GLY A O 1
ATOM 1400 N N . GLY A 1 185 ? 17.234 2.965 -15.393 1.00 93.44 185 GLY A N 1
ATOM 1401 C CA . GLY A 1 185 ? 16.430 3.310 -14.218 1.00 93.44 185 GLY A CA 1
ATOM 1402 C C . GLY A 1 185 ? 14.924 3.087 -14.388 1.00 93.44 185 GLY A C 1
ATOM 1403 O O . GLY A 1 185 ? 14.160 3.360 -13.467 1.00 93.44 185 GLY A O 1
ATOM 1404 N N . LEU A 1 186 ? 14.478 2.593 -15.544 1.00 94.06 186 LEU A N 1
ATOM 1405 C CA . LEU A 1 186 ? 13.063 2.430 -15.872 1.00 94.06 186 LEU A CA 1
ATOM 1406 C C . LEU A 1 186 ? 12.631 0.969 -15.734 1.00 94.06 186 LEU A C 1
ATOM 1408 O O . LEU A 1 186 ? 13.123 0.112 -16.460 1.00 94.06 186 LEU A O 1
ATOM 1412 N N . CYS A 1 187 ? 11.699 0.660 -14.831 1.00 94.06 187 CYS A N 1
ATOM 1413 C CA . CYS A 1 187 ? 11.241 -0.716 -14.629 1.00 94.06 187 CYS A CA 1
ATOM 1414 C C . CYS A 1 187 ? 10.476 -1.236 -15.866 1.00 94.06 187 CYS A C 1
ATOM 1416 O O . CYS A 1 187 ? 9.382 -0.743 -16.153 1.00 94.06 187 CYS A O 1
ATOM 1418 N N . PRO A 1 188 ? 10.989 -2.249 -16.593 1.00 94.19 188 PRO A N 1
ATOM 1419 C CA . PRO A 1 188 ? 10.304 -2.760 -17.778 1.00 94.19 188 PRO A CA 1
ATOM 1420 C C . PRO A 1 188 ? 9.031 -3.541 -17.419 1.00 94.19 188 PRO A C 1
ATOM 1422 O O . PRO A 1 188 ? 8.116 -3.611 -18.234 1.00 94.19 188 PRO A O 1
ATOM 1425 N N . VAL A 1 189 ? 8.945 -4.075 -16.193 1.00 93.38 189 VAL A N 1
ATOM 1426 C CA . VAL A 1 189 ? 7.796 -4.859 -15.710 1.00 93.38 189 VAL A CA 1
ATOM 1427 C C . VAL A 1 189 ? 6.555 -3.983 -15.522 1.00 93.38 189 VAL A C 1
ATOM 1429 O O . VAL A 1 189 ? 5.474 -4.390 -15.924 1.00 93.38 189 VAL A O 1
ATOM 1432 N N . THR A 1 190 ? 6.702 -2.775 -14.968 1.00 92.31 190 THR A N 1
ATOM 1433 C CA . THR A 1 190 ? 5.570 -1.848 -14.767 1.00 92.31 190 THR A CA 1
ATOM 1434 C C . THR A 1 190 ? 5.284 -1.005 -16.014 1.00 92.31 190 THR A C 1
ATOM 1436 O O . THR A 1 190 ? 4.133 -0.712 -16.341 1.00 92.31 190 THR A O 1
ATOM 1439 N N . LEU A 1 191 ? 6.319 -0.628 -16.776 1.00 92.75 191 LEU A N 1
ATOM 1440 C CA . LEU A 1 191 ? 6.145 0.205 -17.971 1.00 92.75 191 LEU A CA 1
ATOM 1441 C C . LEU A 1 191 ? 5.578 -0.563 -19.168 1.00 92.75 191 LEU A C 1
ATOM 1443 O O . LEU A 1 191 ? 4.777 -0.011 -19.926 1.00 92.75 191 LEU A O 1
ATOM 1447 N N . CYS A 1 192 ? 5.989 -1.813 -19.378 1.00 93.38 192 CYS A N 1
ATOM 1448 C CA . CYS A 1 192 ? 5.497 -2.621 -20.485 1.00 93.38 192 CYS A CA 1
ATOM 1449 C C . CYS A 1 192 ? 4.204 -3.332 -20.081 1.00 93.38 192 CYS A C 1
ATOM 1451 O O . CYS A 1 192 ? 4.215 -4.134 -19.158 1.00 93.38 192 CYS A O 1
ATOM 1453 N N . SER A 1 193 ? 3.114 -3.146 -20.831 1.00 92.38 193 SER A N 1
ATOM 1454 C CA . SER A 1 193 ? 1.850 -3.867 -20.579 1.00 92.38 193 SER A CA 1
ATOM 1455 C C . SER A 1 193 ? 1.964 -5.394 -20.710 1.00 92.38 193 SER A C 1
ATOM 1457 O O . SER A 1 193 ? 1.062 -6.110 -20.300 1.00 92.38 193 SER A O 1
ATOM 1459 N N . LYS A 1 194 ? 3.066 -5.894 -21.284 1.00 93.50 194 LYS A N 1
ATOM 1460 C CA . LYS A 1 194 ? 3.398 -7.324 -21.382 1.00 93.50 194 LYS A CA 1
ATOM 1461 C C . LYS A 1 194 ? 4.476 -7.776 -20.386 1.00 93.50 194 LYS A C 1
ATOM 1463 O O . LYS A 1 194 ? 4.860 -8.938 -20.407 1.00 93.50 194 LYS A O 1
ATOM 1468 N N . GLY A 1 195 ? 5.031 -6.867 -19.580 1.00 92.75 195 GLY A N 1
ATOM 1469 C CA . GLY A 1 195 ? 6.087 -7.178 -18.611 1.00 92.75 195 GLY A CA 1
ATOM 1470 C C . GLY A 1 195 ? 7.396 -7.717 -19.212 1.00 92.75 195 GLY A C 1
ATOM 1471 O O . GLY A 1 195 ? 8.126 -8.436 -18.535 1.00 92.75 195 GLY A O 1
ATOM 1472 N N . LEU A 1 196 ? 7.695 -7.409 -20.481 1.00 94.06 196 LEU A N 1
ATOM 1473 C CA . LEU A 1 196 ? 8.845 -7.976 -21.201 1.00 94.06 196 LEU A CA 1
ATOM 1474 C C . LEU A 1 196 ? 10.179 -7.504 -20.619 1.00 94.06 196 LEU A C 1
ATOM 1476 O O . LEU A 1 196 ? 10.394 -6.302 -20.491 1.00 94.06 196 LEU A O 1
ATOM 1480 N N . LEU A 1 197 ? 11.094 -8.443 -20.359 1.00 93.62 197 LEU A N 1
ATOM 1481 C CA . LEU A 1 197 ? 12.419 -8.174 -19.778 1.00 93.62 197 LEU A CA 1
ATOM 1482 C C . LEU A 1 197 ? 13.506 -7.882 -20.824 1.00 93.62 197 LEU A C 1
ATOM 1484 O O . LEU A 1 197 ? 14.468 -7.185 -20.515 1.00 93.62 197 LEU A O 1
ATOM 1488 N N . ASN A 1 198 ? 13.340 -8.390 -22.050 1.00 93.44 198 ASN A N 1
ATOM 1489 C CA . ASN A 1 198 ? 14.380 -8.445 -23.084 1.00 93.44 198 ASN A CA 1
ATOM 1490 C C . ASN A 1 198 ? 13.973 -7.723 -24.379 1.00 93.44 198 ASN A C 1
ATOM 1492 O O . ASN A 1 198 ? 13.988 -8.308 -25.459 1.00 93.44 198 ASN A O 1
ATOM 1496 N N . GLY A 1 199 ? 13.600 -6.449 -24.289 1.00 92.00 199 GLY A N 1
ATOM 1497 C CA . GLY A 1 199 ? 13.349 -5.616 -25.465 1.00 92.00 199 GLY A CA 1
ATOM 1498 C C . GLY A 1 199 ? 11.888 -5.544 -25.935 1.00 92.00 199 GLY A C 1
ATOM 1499 O O . GLY A 1 199 ? 10.979 -6.116 -25.327 1.00 92.00 199 GLY A O 1
ATOM 1500 N N . PRO A 1 200 ? 11.642 -4.775 -27.013 1.00 93.69 200 PRO A N 1
ATOM 1501 C CA . PRO A 1 200 ? 10.304 -4.536 -27.545 1.00 93.69 200 PRO A CA 1
ATOM 1502 C C . PRO A 1 200 ? 9.703 -5.789 -28.200 1.00 93.69 200 PRO A C 1
ATOM 1504 O O . PRO A 1 200 ? 10.401 -6.573 -28.829 1.00 93.69 200 PRO A O 1
ATOM 1507 N N . CYS A 1 201 ? 8.374 -5.911 -28.153 1.00 93.62 201 CYS A N 1
ATOM 1508 C CA . CYS A 1 201 ? 7.611 -6.968 -28.839 1.00 93.62 201 CYS A CA 1
ATOM 1509 C C . CYS A 1 201 ? 7.450 -6.767 -30.356 1.00 93.62 201 CYS A C 1
ATOM 1511 O O . CYS A 1 201 ? 6.855 -7.608 -31.016 1.00 93.62 201 CYS A O 1
ATOM 1513 N N . GLY A 1 202 ? 7.902 -5.638 -30.909 1.00 92.94 202 GLY A N 1
ATOM 1514 C CA . GLY A 1 202 ? 7.706 -5.294 -32.323 1.00 92.94 202 GLY A CA 1
ATOM 1515 C C . GLY A 1 202 ? 6.333 -4.703 -32.675 1.00 92.94 202 GLY A C 1
ATOM 1516 O O . GLY A 1 202 ? 6.212 -4.079 -33.721 1.00 92.94 202 GLY A O 1
ATOM 1517 N N . GLY A 1 203 ? 5.326 -4.798 -31.801 1.00 93.56 203 GLY A N 1
ATOM 1518 C CA . GLY A 1 203 ? 3.984 -4.259 -32.072 1.00 93.56 203 GLY A CA 1
ATOM 1519 C C . GLY A 1 203 ? 3.813 -2.749 -31.859 1.00 93.56 203 GLY A C 1
ATOM 1520 O O . GLY A 1 203 ? 2.770 -2.184 -32.179 1.00 93.56 203 GLY A O 1
ATOM 1521 N N . ALA A 1 204 ? 4.816 -2.060 -31.307 1.00 93.25 204 ALA A N 1
ATOM 1522 C CA . ALA A 1 204 ? 4.709 -0.630 -31.028 1.00 93.25 204 ALA A CA 1
ATOM 1523 C C . ALA A 1 204 ? 4.567 0.196 -32.320 1.00 93.25 204 ALA A C 1
ATOM 1525 O O . ALA A 1 204 ? 5.370 0.065 -33.244 1.00 93.25 204 ALA A O 1
ATOM 1526 N N . LYS A 1 205 ? 3.592 1.112 -32.360 1.00 94.06 205 LYS A N 1
ATOM 1527 C CA . LYS A 1 205 ? 3.326 1.989 -33.513 1.00 94.06 205 LYS A CA 1
ATOM 1528 C C . LYS A 1 205 ? 3.407 3.447 -33.086 1.00 94.06 205 LYS A C 1
ATOM 1530 O O . LYS A 1 205 ? 2.781 3.838 -32.110 1.00 94.06 205 LYS A O 1
ATOM 1535 N N . ASN A 1 206 ? 4.181 4.264 -33.805 1.00 92.88 206 ASN A N 1
ATOM 1536 C CA . ASN A 1 206 ? 4.372 5.693 -33.500 1.00 92.88 206 ASN A CA 1
ATOM 1537 C C . ASN A 1 206 ? 4.776 5.973 -32.033 1.00 92.88 206 ASN A C 1
ATOM 1539 O O . ASN A 1 206 ? 4.362 6.970 -31.449 1.00 92.88 206 ASN A O 1
ATOM 1543 N N . GLY A 1 207 ? 5.561 5.076 -31.422 1.00 91.81 207 GLY A N 1
ATOM 1544 C CA . GLY A 1 207 ? 5.975 5.178 -30.016 1.00 91.81 207 GLY A CA 1
ATOM 1545 C C . GLY A 1 207 ? 4.917 4.756 -28.987 1.00 91.81 207 GLY A C 1
ATOM 1546 O O . GLY A 1 207 ? 5.193 4.812 -27.790 1.00 91.81 207 GLY A O 1
ATOM 1547 N N . LYS A 1 208 ? 3.736 4.297 -29.418 1.00 95.88 208 LYS A N 1
ATOM 1548 C CA . LYS A 1 208 ? 2.638 3.830 -28.560 1.00 95.88 208 LYS A CA 1
ATOM 1549 C C . LYS A 1 208 ? 2.599 2.310 -28.429 1.00 95.88 208 LYS A C 1
ATOM 1551 O O . LYS A 1 208 ? 3.116 1.588 -29.285 1.00 95.88 208 LYS A O 1
ATOM 1556 N N . CYS A 1 209 ? 2.039 1.828 -27.322 1.00 95.62 209 CYS A N 1
ATOM 1557 C CA . CYS A 1 209 ? 1.857 0.405 -27.061 1.00 95.62 209 CYS A CA 1
ATOM 1558 C C . CYS A 1 209 ? 0.755 -0.178 -27.961 1.00 95.62 209 CYS A C 1
ATOM 1560 O O . CYS A 1 209 ? -0.229 0.488 -28.252 1.00 95.62 209 CYS A O 1
ATOM 1562 N N . GLU A 1 210 ? 0.898 -1.436 -28.382 1.00 95.25 210 GLU A N 1
ATOM 1563 C CA . GLU A 1 210 ? -0.148 -2.119 -29.164 1.00 95.25 210 GLU A CA 1
ATOM 1564 C C . GLU A 1 210 ? -1.347 -2.563 -28.319 1.00 95.25 210 GLU A C 1
ATOM 1566 O O . GLU A 1 210 ? -2.441 -2.725 -28.841 1.00 95.25 210 GLU A O 1
ATOM 1571 N N . VAL A 1 211 ? -1.130 -2.787 -27.018 1.00 95.56 211 VAL A N 1
ATOM 1572 C CA . VAL A 1 211 ? -2.182 -3.225 -26.085 1.00 95.56 211 VAL A CA 1
ATOM 1573 C C . VAL A 1 211 ? -3.072 -2.050 -25.695 1.00 95.56 211 VAL A C 1
ATOM 1575 O O . VAL A 1 211 ? -4.269 -2.214 -25.509 1.00 95.56 211 VAL A O 1
ATOM 1578 N N . ASP A 1 212 ? -2.468 -0.871 -25.570 1.00 93.50 212 ASP A N 1
ATOM 1579 C CA . ASP A 1 212 ? -3.133 0.367 -25.189 1.00 93.50 212 ASP A CA 1
ATOM 1580 C C . ASP A 1 212 ? -2.525 1.517 -26.011 1.00 93.50 212 ASP A C 1
ATOM 1582 O O . ASP A 1 212 ? -1.412 1.964 -25.701 1.00 93.50 212 ASP A O 1
ATOM 1586 N N . PRO A 1 213 ? -3.216 1.975 -27.073 1.00 92.88 213 PRO A N 1
ATOM 1587 C CA . PRO A 1 213 ? -2.735 3.044 -27.946 1.00 92.88 213 PRO A CA 1
ATOM 1588 C C . PRO A 1 213 ? -2.517 4.395 -27.249 1.00 92.88 213 PRO A C 1
ATOM 1590 O O . PRO A 1 213 ? -1.736 5.210 -27.749 1.00 92.88 213 PRO A O 1
ATOM 1593 N N . GLU A 1 214 ? -3.144 4.642 -26.096 1.00 92.00 214 GLU A N 1
ATOM 1594 C CA . GLU A 1 214 ? -2.939 5.878 -25.332 1.00 92.00 214 GLU A CA 1
ATOM 1595 C C . GLU A 1 214 ? -1.606 5.842 -24.566 1.00 92.00 214 GLU A C 1
ATOM 1597 O O . GLU A 1 214 ? -0.924 6.865 -24.400 1.00 92.00 214 GLU A O 1
ATOM 1602 N N . LYS A 1 215 ? -1.155 4.643 -24.182 1.00 91.19 215 LYS A N 1
ATOM 1603 C CA . LYS A 1 215 ? 0.075 4.417 -23.420 1.00 91.19 215 LYS A CA 1
ATOM 1604 C C . LYS A 1 215 ? 1.322 4.4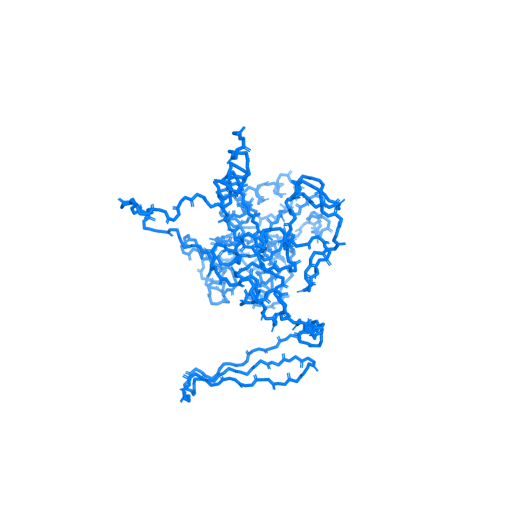58 -24.304 1.00 91.19 215 LYS A C 1
ATOM 1606 O O . LYS A 1 215 ? 1.424 3.791 -25.334 1.00 91.19 215 LYS A O 1
ATOM 1611 N N . ASP A 1 216 ? 2.342 5.193 -23.860 1.00 94.12 216 ASP A N 1
ATOM 1612 C CA . ASP A 1 216 ? 3.659 5.143 -24.508 1.00 94.12 216 ASP A CA 1
ATOM 1613 C C . ASP A 1 216 ? 4.289 3.752 -24.347 1.00 94.12 216 ASP A C 1
ATOM 1615 O O . ASP A 1 216 ? 4.216 3.129 -23.283 1.00 94.12 216 ASP A O 1
ATOM 1619 N N . CYS A 1 217 ? 4.952 3.264 -25.392 1.00 96.06 217 CYS A N 1
ATOM 1620 C CA . CYS A 1 217 ? 5.638 1.981 -25.347 1.00 96.06 217 CYS A CA 1
ATOM 1621 C C . CYS A 1 217 ? 6.783 2.021 -24.323 1.00 96.06 217 CYS A C 1
ATOM 1623 O O . CYS A 1 217 ? 7.752 2.761 -24.491 1.00 96.06 217 CYS A O 1
ATOM 1625 N N . GLY A 1 218 ? 6.716 1.168 -23.295 1.00 95.44 218 GLY A N 1
ATOM 1626 C CA . GLY A 1 218 ? 7.747 1.091 -22.255 1.00 95.44 218 GLY A CA 1
ATOM 1627 C C . GLY A 1 218 ? 9.165 0.892 -22.806 1.00 95.44 218 GLY A C 1
ATOM 1628 O O . GLY A 1 218 ? 10.099 1.541 -22.346 1.00 95.44 218 GLY A O 1
ATOM 1629 N N . TRP A 1 219 ? 9.325 0.071 -23.847 1.00 96.06 219 TRP A N 1
ATOM 1630 C CA . TRP A 1 219 ? 10.631 -0.173 -24.469 1.00 96.06 219 TRP A CA 1
ATOM 1631 C C . TRP A 1 219 ? 11.118 0.962 -25.370 1.00 96.06 219 TRP A C 1
ATOM 1633 O O . TRP A 1 219 ? 12.327 1.140 -25.499 1.00 96.06 219 TRP A O 1
ATOM 1643 N N . GLN A 1 220 ? 10.209 1.774 -25.920 1.00 95.69 220 GLN A N 1
ATOM 1644 C CA . GLN A 1 220 ? 10.595 3.020 -26.583 1.00 95.69 220 GLN A CA 1
ATOM 1645 C C . GLN A 1 220 ? 11.176 4.002 -25.556 1.00 95.69 220 GLN A C 1
ATOM 1647 O O . GLN A 1 220 ? 12.253 4.547 -25.770 1.00 95.69 220 GLN A O 1
ATOM 1652 N N . LEU A 1 221 ? 10.520 4.145 -24.398 1.00 95.56 221 LEU A N 1
ATOM 1653 C CA . LEU A 1 221 ? 11.001 5.000 -23.308 1.00 95.56 221 LEU A CA 1
ATOM 1654 C C . LEU A 1 221 ? 12.369 4.549 -22.772 1.00 95.56 221 LEU A C 1
ATOM 1656 O O . LEU A 1 221 ? 13.244 5.382 -22.544 1.00 95.56 221 LEU A O 1
ATOM 1660 N N . ILE A 1 222 ? 12.567 3.238 -22.594 1.00 96.69 222 ILE A N 1
ATOM 1661 C CA . ILE A 1 222 ? 13.853 2.657 -22.175 1.00 96.69 222 ILE A CA 1
ATOM 1662 C C . ILE A 1 222 ? 14.943 2.942 -23.212 1.00 96.69 222 ILE A C 1
ATOM 1664 O O . ILE A 1 222 ? 16.029 3.387 -22.841 1.00 96.69 222 ILE A O 1
ATOM 1668 N N . TYR A 1 223 ? 14.658 2.733 -24.501 1.00 96.50 223 TYR A N 1
ATOM 1669 C CA . TYR A 1 223 ? 15.603 3.023 -25.578 1.00 96.50 223 TYR A CA 1
ATOM 1670 C C . TYR A 1 223 ? 16.009 4.501 -25.592 1.00 96.50 223 TYR A C 1
ATOM 1672 O O . TYR A 1 223 ? 17.201 4.810 -25.579 1.00 96.50 223 TYR A O 1
ATOM 1680 N N . ASP A 1 224 ? 15.040 5.419 -25.557 1.00 96.19 224 ASP A N 1
ATOM 1681 C CA . ASP A 1 224 ? 15.305 6.860 -25.578 1.00 96.19 224 ASP A CA 1
ATOM 1682 C C . ASP A 1 224 ? 16.126 7.291 -24.353 1.00 96.19 224 ASP A C 1
ATOM 1684 O O . ASP A 1 224 ? 17.074 8.077 -24.469 1.00 96.19 224 ASP A O 1
ATOM 1688 N N . ARG A 1 225 ? 15.834 6.709 -23.181 1.00 96.31 225 ARG A N 1
ATOM 1689 C CA . ARG A 1 225 ? 16.597 6.934 -21.951 1.00 96.31 225 ARG A CA 1
ATOM 1690 C C . ARG A 1 225 ? 18.034 6.439 -22.074 1.00 96.31 225 ARG A C 1
ATOM 1692 O O . ARG A 1 225 ? 18.954 7.216 -21.828 1.00 96.31 225 ARG A O 1
ATOM 1699 N N . LEU A 1 226 ? 18.252 5.190 -22.472 1.00 96.56 226 LEU A N 1
ATOM 1700 C CA . LEU A 1 226 ? 19.596 4.627 -22.627 1.00 96.56 226 LEU A CA 1
ATOM 1701 C C . LEU A 1 226 ? 20.403 5.360 -23.703 1.00 96.56 226 LEU A C 1
ATOM 1703 O O . LEU A 1 226 ? 21.592 5.608 -23.505 1.00 96.56 226 LEU A O 1
ATOM 1707 N N . LYS A 1 227 ? 19.755 5.789 -24.792 1.00 97.19 227 LYS A N 1
ATOM 1708 C CA . LYS A 1 227 ? 20.366 6.640 -25.816 1.00 97.19 227 LYS A CA 1
ATOM 1709 C C . LYS A 1 227 ? 20.835 7.972 -25.236 1.00 97.19 227 LYS A C 1
ATOM 1711 O O . LYS A 1 227 ? 21.971 8.358 -25.485 1.00 97.19 227 LYS A O 1
ATOM 1716 N N . SER A 1 228 ? 20.002 8.639 -24.432 1.00 97.44 228 SER A N 1
ATOM 1717 C CA . SER A 1 228 ? 20.370 9.906 -23.776 1.00 97.44 228 SER A CA 1
ATOM 1718 C C . SER A 1 228 ? 21.554 9.770 -22.810 1.00 97.44 228 SER A C 1
ATOM 1720 O O . SER A 1 228 ? 22.295 10.726 -22.613 1.00 97.44 228 SER A O 1
ATOM 1722 N N . LEU A 1 229 ? 21.745 8.579 -22.236 1.00 96.44 229 LEU A N 1
ATOM 1723 C CA . LEU A 1 229 ? 22.840 8.258 -21.318 1.00 96.44 229 LEU A CA 1
ATOM 1724 C C . LEU A 1 229 ? 24.095 7.722 -22.024 1.00 96.44 229 LEU A C 1
ATOM 1726 O O . LEU A 1 229 ? 25.086 7.449 -21.356 1.00 96.44 229 LEU A O 1
ATOM 1730 N N . GLY A 1 230 ? 24.054 7.499 -23.343 1.00 96.94 230 GLY A N 1
ATOM 1731 C CA . GLY A 1 230 ? 25.139 6.827 -24.066 1.00 96.94 230 GLY A CA 1
ATOM 1732 C C . GLY A 1 230 ? 25.339 5.352 -23.676 1.00 96.94 230 GLY A C 1
ATOM 1733 O O . GLY A 1 230 ? 26.419 4.815 -23.883 1.00 96.94 230 GLY A O 1
ATOM 1734 N N . ARG A 1 231 ? 24.313 4.690 -23.119 1.00 96.69 231 ARG A N 1
ATOM 1735 C CA . ARG A 1 231 ? 24.355 3.323 -22.550 1.00 96.69 231 ARG A CA 1
ATOM 1736 C C . ARG A 1 231 ? 23.516 2.313 -23.351 1.00 96.69 231 ARG A C 1
ATOM 1738 O O . ARG A 1 231 ? 22.898 1.411 -22.789 1.00 96.69 231 ARG A O 1
ATOM 1745 N N . LEU A 1 232 ? 23.426 2.478 -24.675 1.00 95.81 232 LEU A N 1
ATOM 1746 C CA . LEU A 1 232 ? 22.632 1.584 -25.542 1.00 95.81 232 LEU A CA 1
ATOM 1747 C C . LEU A 1 232 ? 23.143 0.136 -25.564 1.00 95.81 232 LEU A C 1
ATOM 1749 O O . LEU A 1 232 ? 22.393 -0.779 -25.896 1.00 95.81 232 LEU A O 1
ATOM 1753 N N . ASP A 1 233 ? 24.401 -0.082 -25.194 1.00 95.25 233 ASP A N 1
ATOM 1754 C CA . ASP A 1 233 ? 24.999 -1.403 -25.028 1.00 95.25 233 ASP A CA 1
ATOM 1755 C C . ASP A 1 233 ? 24.266 -2.255 -23.978 1.00 95.25 233 ASP A C 1
ATOM 1757 O O . ASP A 1 233 ? 24.175 -3.472 -24.142 1.00 95.25 233 ASP A O 1
ATOM 1761 N N . MET A 1 234 ? 23.649 -1.630 -22.967 1.00 94.19 234 MET A N 1
ATOM 1762 C CA . MET A 1 234 ? 22.844 -2.332 -21.961 1.00 94.19 234 MET A CA 1
ATOM 1763 C C . MET A 1 234 ? 21.667 -3.102 -22.571 1.00 94.19 234 MET A C 1
ATOM 1765 O O . MET A 1 234 ? 21.343 -4.180 -22.085 1.00 94.19 234 MET A O 1
ATOM 1769 N N . MET A 1 235 ? 21.077 -2.624 -23.676 1.00 91.12 235 MET A N 1
ATOM 1770 C CA . MET A 1 235 ? 19.957 -3.317 -24.335 1.00 91.12 235 MET A CA 1
ATOM 1771 C C . MET A 1 235 ? 20.345 -4.663 -24.947 1.00 91.12 235 MET A C 1
ATOM 1773 O O . MET A 1 235 ? 19.470 -5.472 -25.241 1.00 91.12 235 MET A O 1
ATOM 1777 N N . LYS A 1 236 ? 21.642 -4.906 -25.164 1.00 91.56 236 LYS A N 1
ATOM 1778 C CA . LYS A 1 236 ? 22.144 -6.179 -25.692 1.00 91.56 236 LYS A CA 1
ATOM 1779 C C . LYS A 1 236 ? 22.345 -7.226 -24.595 1.00 91.56 236 LYS A C 1
ATOM 1781 O O . LYS A 1 236 ? 22.597 -8.384 -24.914 1.00 91.56 236 LYS A O 1
ATOM 1786 N N . ARG A 1 237 ? 22.269 -6.840 -23.314 1.00 92.75 237 ARG A N 1
ATOM 1787 C CA . ARG A 1 237 ? 22.451 -7.762 -22.189 1.00 92.75 237 ARG A CA 1
ATOM 1788 C C . ARG A 1 237 ? 21.178 -8.560 -21.952 1.00 92.75 237 ARG A C 1
ATOM 1790 O O . ARG A 1 237 ? 20.164 -8.005 -21.534 1.00 92.75 237 ARG A O 1
ATOM 1797 N N . TYR A 1 238 ? 21.271 -9.866 -22.166 1.00 93.75 238 TYR A N 1
ATOM 1798 C CA . TYR A 1 238 ? 20.197 -10.793 -21.845 1.00 93.75 238 TYR A CA 1
ATOM 1799 C C . TYR A 1 238 ? 19.881 -10.776 -20.345 1.00 93.75 238 TYR A C 1
ATOM 1801 O O . TYR A 1 238 ? 20.780 -10.820 -19.507 1.00 93.75 238 TYR A O 1
ATOM 1809 N N . GLN A 1 239 ? 18.593 -10.706 -20.031 1.00 94.19 239 GLN A N 1
ATOM 1810 C CA . GLN A 1 239 ? 18.036 -10.851 -18.697 1.00 94.19 239 GLN A CA 1
ATOM 1811 C C . GLN A 1 239 ? 17.377 -12.220 -18.600 1.00 94.19 239 GLN A C 1
ATOM 1813 O O . GLN A 1 239 ? 16.451 -12.524 -19.357 1.00 94.19 239 GLN A O 1
ATOM 1818 N N . GLU A 1 240 ? 17.835 -13.036 -17.659 1.00 92.69 240 GLU A N 1
ATOM 1819 C CA . GLU A 1 240 ? 17.187 -14.311 -17.377 1.00 92.69 240 GLU A CA 1
ATOM 1820 C C . GLU A 1 240 ? 15.724 -14.104 -16.944 1.00 92.69 240 GLU A C 1
ATOM 1822 O O . GLU A 1 240 ? 15.362 -13.038 -16.421 1.00 92.69 240 GLU A O 1
ATOM 1827 N N . PRO A 1 241 ? 14.850 -15.105 -17.167 1.00 91.62 241 PRO A N 1
ATOM 1828 C CA . PRO A 1 241 ? 13.507 -15.089 -16.609 1.00 91.62 241 PRO A CA 1
ATOM 1829 C C . PRO A 1 241 ? 13.551 -14.834 -15.102 1.00 91.62 241 PRO A C 1
ATOM 1831 O O . PRO A 1 241 ? 14.392 -15.385 -14.393 1.00 91.62 241 PRO A O 1
ATOM 1834 N N . LYS A 1 242 ? 12.620 -14.012 -14.606 1.00 89.94 242 LYS A N 1
ATOM 1835 C CA . LYS A 1 242 ? 12.521 -13.721 -13.173 1.00 89.94 242 LYS A CA 1
ATOM 1836 C C . LYS A 1 242 ? 12.413 -15.011 -12.376 1.00 89.94 242 LYS A C 1
ATOM 1838 O O . LYS A 1 242 ? 11.585 -15.872 -12.683 1.00 89.94 242 LYS A O 1
ATOM 1843 N N . ASN A 1 243 ? 13.184 -15.101 -11.298 1.00 89.94 243 ASN A N 1
ATOM 1844 C CA . ASN A 1 243 ? 13.051 -16.222 -10.386 1.00 89.94 243 ASN A CA 1
ATOM 1845 C C . ASN A 1 243 ? 11.820 -16.007 -9.494 1.00 89.94 243 ASN A C 1
ATOM 1847 O O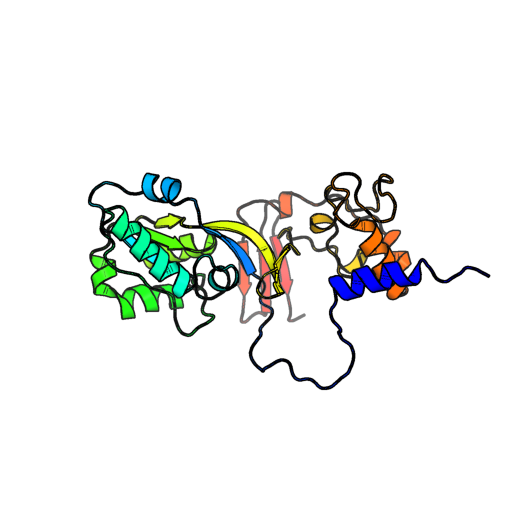 . ASN A 1 243 ? 11.887 -15.343 -8.457 1.00 89.94 243 ASN A O 1
ATOM 1851 N N . TYR A 1 244 ? 10.688 -16.597 -9.878 1.00 88.88 244 TYR A N 1
ATOM 1852 C CA . TYR A 1 244 ? 9.441 -16.491 -9.117 1.00 88.88 244 TYR A CA 1
ATOM 1853 C C . TYR A 1 244 ? 9.521 -17.104 -7.710 1.00 88.88 244 TYR A C 1
ATOM 1855 O O . TYR A 1 244 ? 8.740 -16.715 -6.844 1.00 88.88 244 TYR A O 1
ATOM 1863 N N . ALA A 1 245 ? 10.504 -17.964 -7.417 1.00 88.75 245 ALA A N 1
ATOM 1864 C CA . ALA A 1 245 ? 10.748 -18.416 -6.049 1.00 88.75 245 ALA A CA 1
ATOM 1865 C C . ALA A 1 245 ? 11.272 -17.279 -5.146 1.00 88.75 245 ALA A C 1
ATOM 1867 O O . ALA A 1 245 ? 10.991 -17.282 -3.952 1.00 88.75 245 ALA A O 1
ATOM 1868 N N . LYS A 1 246 ? 11.938 -16.248 -5.696 1.00 85.31 246 LYS A N 1
ATOM 1869 C CA . LYS A 1 246 ? 12.261 -15.003 -4.959 1.00 85.31 246 LYS A CA 1
ATOM 1870 C C . LYS A 1 246 ? 11.030 -14.115 -4.732 1.00 85.31 246 LYS A C 1
ATOM 1872 O O . LYS A 1 246 ? 11.002 -13.299 -3.809 1.00 85.31 246 LYS A O 1
ATOM 1877 N N . TRP A 1 247 ? 10.002 -14.272 -5.565 1.00 85.88 247 TRP A N 1
ATOM 1878 C CA . TRP A 1 247 ? 8.719 -13.566 -5.468 1.00 85.88 247 TRP A CA 1
ATOM 1879 C C . TRP A 1 247 ? 7.699 -14.295 -4.589 1.00 85.88 247 TRP A C 1
ATOM 1881 O O . TRP A 1 247 ? 6.575 -13.808 -4.439 1.00 85.88 247 TRP A O 1
ATOM 1891 N N . SER A 1 248 ? 8.068 -15.448 -4.025 1.00 86.00 248 SER A N 1
ATOM 1892 C CA . SER A 1 248 ? 7.195 -16.254 -3.177 1.00 86.00 248 SER A CA 1
ATOM 1893 C C . SER A 1 248 ? 6.593 -15.427 -2.046 1.00 86.00 248 SER A C 1
ATOM 1895 O O . SER A 1 248 ? 7.161 -14.418 -1.644 1.00 86.00 248 SER A O 1
ATOM 1897 N N . ARG A 1 249 ? 5.455 -15.843 -1.496 1.00 86.38 249 ARG A N 1
ATOM 1898 C CA . ARG A 1 249 ? 4.843 -15.202 -0.323 1.00 86.38 249 ARG A CA 1
ATOM 1899 C C . ARG A 1 249 ? 4.567 -16.279 0.739 1.00 86.38 249 ARG A C 1
ATOM 1901 O O . ARG A 1 249 ? 4.075 -17.333 0.345 1.00 86.38 249 ARG A O 1
ATOM 1908 N N . PRO A 1 250 ? 4.845 -16.038 2.038 1.00 87.06 250 PRO A N 1
ATOM 1909 C CA . PRO A 1 250 ? 5.506 -14.858 2.611 1.00 87.06 250 PRO A CA 1
ATOM 1910 C C . PRO A 1 250 ? 7.030 -14.834 2.365 1.00 87.06 250 PRO A C 1
ATOM 1912 O O . PRO A 1 250 ? 7.636 -15.840 2.005 1.00 87.06 250 PRO A O 1
ATOM 1915 N N . ARG A 1 251 ? 7.645 -13.659 2.553 1.00 90.38 251 ARG A N 1
ATOM 1916 C CA . ARG A 1 251 ? 9.106 -13.429 2.514 1.00 90.38 251 ARG A CA 1
ATOM 1917 C C . ARG A 1 251 ? 9.516 -12.789 3.824 1.00 90.38 251 ARG A C 1
ATOM 1919 O O . ARG A 1 251 ? 8.723 -12.035 4.387 1.00 90.38 251 ARG A O 1
ATOM 1926 N N . THR A 1 252 ? 10.741 -13.030 4.272 1.00 91.38 252 THR A N 1
ATOM 1927 C CA . THR A 1 252 ? 11.255 -12.422 5.504 1.00 91.38 252 THR A CA 1
ATOM 1928 C C . THR A 1 252 ? 12.585 -11.726 5.261 1.00 91.38 252 THR A C 1
ATOM 1930 O O . THR A 1 252 ? 13.371 -12.124 4.402 1.00 91.38 252 THR A O 1
ATOM 1933 N N . LEU A 1 253 ? 12.812 -10.645 6.003 1.00 92.12 253 LEU A N 1
ATOM 1934 C CA . LEU A 1 253 ? 14.071 -9.917 6.039 1.00 92.12 253 LEU A CA 1
ATOM 1935 C C . LEU A 1 253 ? 14.474 -9.795 7.507 1.00 92.12 253 LEU A C 1
ATOM 1937 O O . LEU A 1 253 ? 13.755 -9.174 8.288 1.00 92.12 253 LEU A O 1
ATOM 1941 N N . VAL A 1 254 ? 15.586 -10.423 7.875 1.00 93.62 254 VAL A N 1
ATOM 1942 C CA . VAL A 1 254 ? 16.191 -10.310 9.206 1.00 93.62 254 VAL A CA 1
ATOM 1943 C C . VAL A 1 254 ? 17.326 -9.305 9.107 1.00 93.62 254 VAL A C 1
ATOM 1945 O O . VAL A 1 254 ? 18.124 -9.381 8.176 1.00 93.62 254 VAL A O 1
ATOM 1948 N N . ILE A 1 255 ? 17.370 -8.349 10.030 1.00 93.12 255 ILE A N 1
ATOM 1949 C CA . ILE A 1 255 ? 18.378 -7.290 10.052 1.00 93.12 255 ILE A CA 1
ATOM 1950 C C . ILE A 1 255 ? 19.127 -7.399 11.376 1.00 93.12 255 ILE A C 1
ATOM 1952 O O . ILE A 1 255 ? 18.523 -7.236 12.435 1.00 93.12 255 ILE A O 1
ATOM 1956 N N . ASP A 1 256 ? 20.424 -7.669 11.298 1.00 91.38 256 ASP A N 1
ATOM 1957 C CA . ASP A 1 256 ? 21.360 -7.487 12.401 1.00 91.38 256 ASP A CA 1
ATOM 1958 C C . ASP A 1 256 ? 21.915 -6.065 12.304 1.00 91.38 256 ASP A C 1
ATOM 1960 O O . ASP A 1 256 ? 22.749 -5.750 11.452 1.00 91.38 256 ASP A O 1
ATOM 1964 N N . VAL A 1 257 ? 21.366 -5.186 13.140 1.00 88.94 257 VAL A N 1
ATOM 1965 C CA . VAL A 1 257 ? 21.683 -3.755 13.121 1.00 88.94 257 VAL A CA 1
ATO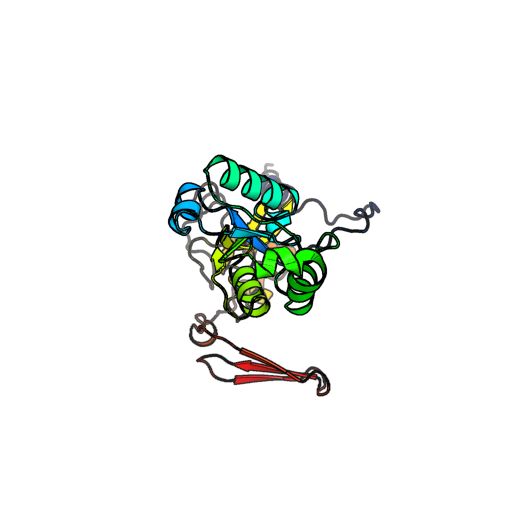M 1966 C C . VAL A 1 257 ? 23.109 -3.498 13.607 1.00 88.94 257 VAL A C 1
ATOM 1968 O O . VAL A 1 257 ? 23.774 -2.617 13.070 1.00 88.94 257 VAL A O 1
ATOM 1971 N N . GLU A 1 258 ? 23.584 -4.260 14.592 1.00 86.75 258 GLU A N 1
ATOM 1972 C CA . GLU A 1 258 ? 24.913 -4.078 15.185 1.00 86.75 258 GLU A CA 1
ATOM 1973 C C . GLU A 1 258 ? 26.001 -4.670 14.288 1.00 86.75 258 GLU A C 1
ATOM 1975 O O . GLU A 1 258 ? 27.030 -4.037 14.058 1.00 86.75 258 GLU A O 1
ATOM 1980 N N . GLY A 1 259 ? 25.748 -5.854 13.726 1.00 86.81 259 GLY A N 1
ATOM 1981 C CA . GLY A 1 259 ? 26.660 -6.522 12.803 1.00 86.81 259 GLY A CA 1
ATOM 1982 C C . GLY A 1 259 ? 26.586 -6.024 11.361 1.00 86.81 259 GLY A C 1
ATOM 1983 O O . GLY A 1 259 ? 27.363 -6.489 10.534 1.00 86.81 259 GLY A O 1
ATOM 1984 N N . GLY A 1 260 ? 25.667 -5.110 11.025 1.00 90.19 260 GLY A N 1
ATOM 1985 C CA . GLY A 1 260 ? 25.529 -4.563 9.672 1.00 90.19 260 GLY A CA 1
ATOM 1986 C C . GLY A 1 260 ? 25.139 -5.606 8.619 1.00 90.19 260 GLY A C 1
ATOM 1987 O O . GLY A 1 260 ? 25.577 -5.519 7.470 1.00 90.19 260 GLY A O 1
ATOM 1988 N N . LYS A 1 261 ? 24.341 -6.613 8.996 1.00 93.00 261 LYS A N 1
ATOM 1989 C CA . LYS A 1 261 ? 23.943 -7.719 8.110 1.00 93.00 261 LYS A CA 1
ATOM 1990 C C . LYS A 1 261 ? 22.447 -7.723 7.841 1.00 93.00 261 LYS A C 1
ATOM 1992 O O . LYS A 1 261 ? 21.629 -7.466 8.724 1.00 93.00 261 LYS A O 1
ATOM 1997 N N . ALA A 1 262 ? 22.080 -8.080 6.616 1.00 93.94 262 ALA A N 1
ATOM 1998 C CA . ALA A 1 262 ? 20.697 -8.283 6.213 1.00 93.94 262 ALA A CA 1
ATOM 1999 C C . ALA A 1 262 ? 20.530 -9.648 5.539 1.00 93.94 262 ALA A C 1
ATOM 2001 O O . ALA A 1 262 ? 21.129 -9.917 4.498 1.00 93.94 262 ALA A O 1
ATOM 2002 N N . THR A 1 263 ? 19.665 -10.489 6.103 1.00 93.88 263 THR A N 1
ATOM 2003 C CA . THR A 1 263 ? 19.350 -11.823 5.585 1.00 93.88 263 THR A CA 1
ATOM 2004 C C . THR A 1 263 ? 17.936 -11.838 5.008 1.00 93.88 263 THR A C 1
ATOM 2006 O O . THR A 1 263 ? 16.943 -11.825 5.741 1.00 93.88 263 THR A O 1
ATOM 2009 N N . PHE A 1 264 ? 17.824 -11.885 3.683 1.00 92.25 264 PHE A N 1
ATOM 2010 C CA . PHE A 1 264 ? 16.559 -12.039 2.964 1.00 92.25 264 PHE A CA 1
ATOM 2011 C C . PHE A 1 264 ? 16.255 -13.520 2.723 1.00 92.25 264 PHE A C 1
ATOM 2013 O O . PHE A 1 264 ? 17.090 -14.238 2.175 1.00 92.25 264 PHE A O 1
ATOM 2020 N N . LYS A 1 265 ? 15.051 -13.979 3.084 1.00 92.44 265 LYS A N 1
ATOM 2021 C CA . LYS A 1 265 ? 14.604 -15.366 2.888 1.00 92.44 265 LYS A CA 1
ATOM 2022 C C . LYS A 1 265 ? 13.356 -15.440 2.009 1.00 92.44 265 LYS A C 1
ATOM 2024 O O . LYS A 1 265 ? 12.389 -14.694 2.191 1.00 92.44 265 LYS A O 1
ATOM 2029 N N . SER A 1 266 ? 13.379 -16.385 1.075 1.00 92.56 266 SER A N 1
ATOM 2030 C CA . SER A 1 266 ? 12.289 -16.719 0.148 1.00 92.56 266 SER A CA 1
ATOM 2031 C C . SER A 1 266 ? 12.321 -18.216 -0.193 1.00 92.56 266 SER A C 1
ATOM 2033 O O . SER A 1 266 ? 13.196 -18.935 0.292 1.00 92.56 266 SER A O 1
ATOM 2035 N N . LEU A 1 267 ? 11.427 -18.700 -1.064 1.00 91.81 267 LEU A N 1
ATOM 2036 C CA . LEU A 1 267 ? 11.507 -20.080 -1.573 1.00 91.81 267 LEU A CA 1
ATOM 2037 C C . LEU A 1 267 ? 12.782 -20.341 -2.392 1.00 91.81 267 LEU A C 1
ATOM 2039 O O . LEU A 1 267 ? 13.174 -21.491 -2.551 1.00 91.81 267 LEU A O 1
ATOM 2043 N N . ALA A 1 268 ? 13.454 -19.294 -2.879 1.00 89.75 268 ALA A N 1
ATOM 2044 C CA . ALA A 1 268 ? 14.753 -19.413 -3.542 1.00 89.75 268 ALA A CA 1
ATOM 2045 C C . ALA A 1 268 ? 15.934 -19.608 -2.565 1.00 89.75 268 ALA A C 1
ATOM 2047 O O . ALA A 1 268 ? 17.078 -19.664 -3.009 1.00 89.75 268 ALA A O 1
ATOM 2048 N N . GLY A 1 269 ? 15.677 -19.671 -1.253 1.00 91.38 269 GLY A N 1
ATOM 2049 C CA . GLY A 1 269 ? 16.694 -19.790 -0.209 1.00 91.38 269 GLY A CA 1
ATOM 2050 C C . GLY A 1 269 ? 16.913 -18.496 0.579 1.00 91.38 269 GLY A C 1
ATOM 2051 O O . GLY A 1 269 ? 16.091 -17.574 0.547 1.00 91.38 269 GLY A O 1
ATOM 2052 N N . SER A 1 270 ? 18.025 -18.455 1.317 1.00 91.69 270 SER A N 1
ATOM 2053 C CA . SER A 1 270 ? 18.450 -17.301 2.120 1.00 91.69 270 SER A CA 1
ATOM 2054 C C . SER A 1 270 ? 19.644 -16.613 1.464 1.00 91.69 270 SER A C 1
ATOM 2056 O O . SER A 1 270 ? 20.596 -17.282 1.074 1.00 91.69 270 SER A O 1
ATOM 2058 N N . ILE A 1 271 ? 19.593 -15.288 1.354 1.00 90.75 271 ILE A N 1
ATOM 2059 C CA . ILE A 1 271 ? 20.688 -14.444 0.870 1.00 90.75 271 ILE A CA 1
ATOM 2060 C C . ILE A 1 271 ? 21.063 -13.506 2.010 1.00 90.75 271 ILE A C 1
ATOM 2062 O O . ILE A 1 271 ? 20.209 -12.759 2.485 1.00 90.75 271 ILE A O 1
ATOM 2066 N N . GLU A 1 272 ? 22.319 -13.546 2.441 1.00 92.69 272 GLU A N 1
ATOM 2067 C CA . GLU A 1 272 ? 22.879 -12.606 3.411 1.00 92.69 272 GLU A CA 1
ATOM 2068 C C . GLU A 1 272 ? 23.769 -11.602 2.684 1.00 92.69 272 GLU A C 1
ATOM 2070 O O . GLU A 1 272 ? 24.582 -11.985 1.846 1.00 92.69 272 GLU A O 1
ATOM 2075 N N . ILE A 1 273 ? 23.586 -10.321 2.990 1.00 91.25 273 ILE A N 1
ATOM 2076 C CA . ILE A 1 273 ? 24.435 -9.231 2.516 1.00 91.25 273 ILE A CA 1
ATOM 2077 C C . ILE A 1 273 ? 24.958 -8.489 3.745 1.00 91.25 273 ILE A C 1
ATOM 2079 O O . ILE A 1 273 ? 24.173 -8.099 4.611 1.00 91.25 273 ILE A O 1
ATOM 2083 N N . SER A 1 274 ? 26.273 -8.298 3.803 1.00 89.44 274 SER A N 1
ATOM 2084 C CA . SER A 1 274 ? 26.949 -7.463 4.796 1.00 89.44 274 SER A CA 1
ATOM 2085 C C . SER A 1 274 ? 27.193 -6.073 4.214 1.00 89.44 274 SER A C 1
ATOM 2087 O O . SER A 1 274 ? 27.587 -5.948 3.056 1.00 89.44 274 SER A O 1
ATOM 2089 N N . SER A 1 275 ? 26.960 -5.024 5.001 1.00 79.62 275 SER A N 1
ATOM 2090 C CA . SER A 1 275 ? 27.384 -3.657 4.672 1.00 79.62 275 SER A CA 1
ATOM 2091 C C . SER A 1 275 ? 28.713 -3.268 5.326 1.00 79.62 275 SER A C 1
ATOM 2093 O O . SER A 1 275 ? 29.114 -2.112 5.215 1.00 79.62 275 SER A O 1
ATOM 2095 N N . VAL A 1 276 ? 29.347 -4.191 6.055 1.00 75.62 276 VAL A N 1
ATOM 2096 C CA . VAL A 1 276 ? 30.563 -3.959 6.855 1.00 75.62 276 VAL A CA 1
ATOM 2097 C C . VAL A 1 276 ? 31.755 -4.822 6.411 1.00 75.62 276 VAL A C 1
ATOM 2099 O O . VAL A 1 276 ? 32.702 -4.983 7.175 1.00 75.62 276 VAL A O 1
ATOM 2102 N N . GLU A 1 277 ? 31.712 -5.364 5.188 1.00 57.06 277 GLU A N 1
ATOM 2103 C CA . GLU A 1 277 ? 32.890 -5.929 4.502 1.00 57.06 277 GLU A CA 1
ATOM 2104 C C . GLU A 1 277 ? 33.592 -4.884 3.627 1.00 57.06 277 GLU A C 1
ATOM 2106 O O . GLU A 1 277 ? 32.887 -4.172 2.872 1.00 57.06 277 GLU A O 1
#

Radius of gyration: 22.99 Å; chains: 1; bounding box: 60×48×72 Å

Sequence (277 aa):
MRGGGRDALVRRTWERRAAPLRTETARAPQGERRCRMHATIQKPIEEILSYLKPGEKVFVVGCDNCAAKCHSGGKPETERMAERLKAKGVNVVGWCVPGPPGVSLCKLSNTKKVLWEEHADEIKEADSFLVLACGQGVHTVLDAVEGKVCHPGCDTIFGGETVSESFITEYCSLCGECIIEYTGGLCPVTLCSKGLLNGPCGGAKNGKCEVDPEKDCGWQLIYDRLKSLGRLDMMKRYQEPKNYAKWSRPRTLVIDVEGGKATFKSLAGSIEISSVE

Foldseek 3Di:
DDDPDPVVVVVVVCVVQPDDPDDDPDPDPPPDDFDWAQAKAFDDVVVVVVVDDQPAAEEEEFFLARLVLNCQGHPVNRVVSLVVCVVVVHNHLYYDYQDDHNHGLLPLVSLLCCDCVVPNVSLVRGQEYEYRGEPSSQVSNCVSSVNRHYDYRIYRDATWTPPDSNDTAHQDPVLQDDDCVLQLNGQCQRLAPVRDDQADPPCDDPQAHNVDRVGGHSRSVSCSNCVVVVNNVSSVDDDDDRDCQSVAPPKDWDADPVQQKIWTQGSVGIDIDHPPD

pLDDT: mean 85.51, std 20.4, range [25.03, 98.5]

Secondary structure (DSSP, 8-state):
----SHHHHHHHHHHHH---------PPPTT-----EEEEEEPPHHHHHHHSPTT-EEEEEE-TTHHHHTTSSSHHHHHHHHHHHHHTT-EEEEEE--SSTT--TTSHHHHHHIIIIISHHHHHH-SEEEEES-HHHHHHHHHHTTT-EEEE-EEEEEEEEEEETTEEEE-----S---GGGGTT--HHHHSTT--SSS--S--BTTB-SS-TTSBPHHHHHHHHHHHTT-GGGGGS--PPP-TTTT-SS-EEEEETTTTEEEEEETTEEEEEES--